Protein AF-A0A832WSL8-F1 (afdb_monomer_lite)

Foldseek 3Di:
DPVVVVVVVVVVVPPPDPPPPPDFPDADPQLAGVVVQWDDDPLQRETENPVQDDPVLSVVSSVVVVVVPDFRKYFPDWAADPPADDWTWTKIWGRDPDPVPRDIDIDGTDIFHDDPNHTPPPPDDPPPAPVSLVVVPFDWDPDVQIWGDDPPDIHGQFDWAFADPVLLPDPDDDQAQFKKWFWFQDPVRFIAIFIDRDPSRRNVPNGGGTITTDGPLPAKEWQQDDDPQPDGSVVVCNVNSHHHHVDYHPQWAWDQAPSRTTITAGFDDPVNLVPFAADDPVDPPALWFWDQATSVGDGDPPTGIGRDDPSCSQVGCRVRPVPPPDVVRDDDRDDD

Radius of gyration: 27.22 Å; chains: 1; bounding box: 99×64×55 Å

Structure (mmCIF, N/CA/C/O backbone):
data_AF-A0A832WSL8-F1
#
_entry.id   AF-A0A832WSL8-F1
#
loop_
_atom_site.group_PDB
_atom_site.id
_atom_site.type_symbol
_atom_site.label_atom_id
_atom_site.label_alt_id
_atom_site.label_comp_id
_atom_site.label_asym_id
_atom_site.label_entity_id
_atom_site.label_seq_id
_atom_site.pdbx_PDB_ins_code
_atom_site.Cartn_x
_atom_site.Cartn_y
_atom_site.Cartn_z
_atom_site.occupancy
_atom_site.B_iso_or_equiv
_atom_site.auth_seq_id
_atom_site.auth_comp_id
_atom_site.auth_asym_id
_atom_site.auth_atom_id
_atom_site.pdbx_PDB_model_num
ATOM 1 N N . MET A 1 1 ? 77.550 -11.802 -24.535 1.00 52.12 1 MET A N 1
ATOM 2 C CA . MET A 1 1 ? 76.359 -10.941 -24.334 1.00 52.12 1 MET A CA 1
ATOM 3 C C . MET A 1 1 ? 75.213 -11.242 -25.323 1.00 52.12 1 MET A C 1
ATOM 5 O O . MET A 1 1 ? 74.527 -10.331 -25.754 1.00 52.12 1 MET A O 1
ATOM 9 N N . LYS A 1 2 ? 74.988 -12.512 -25.708 1.00 51.88 2 LYS A N 1
ATOM 10 C CA . LYS A 1 2 ? 73.852 -12.930 -26.568 1.00 51.88 2 LYS A CA 1
ATOM 11 C C . LYS A 1 2 ? 73.067 -14.133 -26.013 1.00 51.88 2 LYS A C 1
ATOM 13 O O . LYS A 1 2 ? 71.978 -14.411 -26.488 1.00 51.88 2 LYS A O 1
ATOM 18 N N . ILE A 1 3 ? 73.584 -14.800 -24.974 1.00 49.69 3 ILE A N 1
ATOM 19 C CA . ILE A 1 3 ? 72.974 -16.003 -24.377 1.00 49.69 3 ILE A CA 1
ATOM 20 C C . ILE A 1 3 ? 71.986 -15.649 -23.244 1.00 49.69 3 ILE A C 1
ATOM 22 O O . ILE A 1 3 ? 71.017 -16.366 -23.036 1.00 49.69 3 ILE A O 1
ATOM 26 N N . HIS A 1 4 ? 72.131 -14.491 -22.586 1.00 49.41 4 HIS A N 1
ATOM 27 C CA . HIS A 1 4 ? 71.198 -14.061 -21.529 1.00 49.41 4 HIS A CA 1
ATOM 28 C C . HIS A 1 4 ? 69.884 -13.446 -22.039 1.00 49.41 4 HIS A C 1
ATOM 30 O O . HIS A 1 4 ? 68.914 -13.407 -21.294 1.00 49.41 4 HIS A O 1
ATOM 36 N N . ILE A 1 5 ? 69.813 -13.012 -23.303 1.00 52.81 5 ILE A N 1
ATOM 37 C CA . ILE A 1 5 ? 68.588 -12.410 -23.864 1.00 52.81 5 ILE A CA 1
ATOM 38 C C . ILE A 1 5 ? 67.567 -13.495 -24.253 1.00 52.81 5 ILE A C 1
ATOM 40 O O . ILE A 1 5 ? 66.369 -13.309 -24.067 1.00 52.81 5 ILE A O 1
ATOM 44 N N . ILE A 1 6 ? 68.027 -14.670 -24.698 1.00 52.12 6 ILE A N 1
ATOM 45 C CA . ILE A 1 6 ? 67.143 -15.782 -25.094 1.00 52.12 6 ILE A CA 1
ATOM 46 C C . ILE A 1 6 ? 66.468 -16.423 -23.866 1.00 52.12 6 ILE A C 1
ATOM 48 O O . ILE A 1 6 ? 65.309 -16.819 -23.941 1.00 52.12 6 ILE A O 1
ATOM 52 N N . SER A 1 7 ? 67.140 -16.439 -22.709 1.00 50.56 7 SER A N 1
ATOM 53 C CA . SER A 1 7 ? 66.584 -17.004 -21.470 1.00 50.56 7 SER A CA 1
ATOM 54 C C . SER A 1 7 ? 65.532 -16.113 -20.795 1.00 50.56 7 SER A C 1
ATOM 56 O O . SER A 1 7 ? 64.710 -16.625 -20.043 1.00 50.56 7 SER A O 1
ATOM 58 N N . ILE A 1 8 ? 65.530 -14.801 -21.065 1.00 53.66 8 ILE A N 1
ATOM 59 C CA . ILE A 1 8 ? 64.514 -13.864 -20.550 1.00 53.66 8 ILE A CA 1
ATOM 60 C C . ILE A 1 8 ? 63.264 -13.877 -21.446 1.00 53.66 8 ILE A C 1
ATOM 62 O O . ILE A 1 8 ? 62.148 -13.793 -20.944 1.00 53.66 8 ILE A O 1
ATOM 66 N N . ILE A 1 9 ? 63.427 -14.078 -22.759 1.00 53.22 9 ILE A N 1
ATOM 67 C CA . ILE A 1 9 ? 62.300 -14.174 -23.704 1.00 53.22 9 ILE A CA 1
ATOM 68 C C . ILE A 1 9 ? 61.535 -15.500 -23.538 1.00 53.22 9 ILE A C 1
ATOM 70 O O . ILE A 1 9 ? 60.313 -15.510 -23.643 1.00 53.22 9 ILE A O 1
ATOM 74 N N . LEU A 1 10 ? 62.209 -16.602 -23.185 1.00 50.91 10 LEU A N 1
ATOM 75 C CA . LEU A 1 10 ? 61.545 -17.884 -22.894 1.00 50.91 10 LEU A CA 1
ATOM 76 C C . LEU A 1 10 ? 60.793 -17.907 -21.550 1.00 50.91 10 LEU A C 1
ATOM 78 O O . LEU A 1 10 ? 59.870 -18.700 -21.395 1.00 50.91 10 LEU A O 1
ATOM 82 N N . LEU A 1 11 ? 61.135 -17.024 -20.604 1.00 49.84 11 LEU A N 1
ATOM 83 C CA . LEU A 1 11 ? 60.418 -16.888 -19.328 1.00 49.84 11 LEU A CA 1
ATOM 84 C C . LEU A 1 11 ? 59.187 -15.963 -19.437 1.00 49.84 11 LEU A C 1
ATOM 86 O O . LEU A 1 11 ? 58.265 -16.073 -18.635 1.00 49.84 11 LEU A O 1
ATOM 90 N N . ALA A 1 12 ? 59.132 -15.088 -20.448 1.00 50.91 12 ALA A N 1
ATOM 91 C CA . ALA A 1 12 ? 58.012 -14.167 -20.669 1.00 50.91 12 ALA A CA 1
ATOM 92 C C . ALA A 1 12 ? 56.815 -14.795 -21.417 1.00 50.91 12 ALA A C 1
ATOM 94 O O . ALA A 1 12 ? 55.714 -14.256 -21.364 1.00 50.91 12 ALA A O 1
ATOM 95 N N . ILE A 1 13 ? 57.000 -15.937 -22.091 1.00 53.44 13 ILE A N 1
ATOM 96 C CA . ILE A 1 13 ? 55.945 -16.586 -22.899 1.00 53.44 13 ILE A CA 1
ATOM 97 C C . ILE A 1 13 ? 55.038 -17.508 -22.051 1.00 53.44 13 ILE A C 1
ATOM 99 O O . ILE A 1 13 ? 53.983 -17.928 -22.509 1.00 53.44 13 ILE A O 1
ATOM 103 N N . VAL A 1 14 ? 55.378 -17.782 -20.784 1.00 52.75 14 VAL A N 1
ATOM 104 C CA . VAL A 1 14 ? 54.618 -18.726 -19.930 1.00 52.75 14 VAL A CA 1
ATOM 105 C C . VAL A 1 14 ? 53.496 -18.054 -19.111 1.00 52.75 14 VAL A C 1
ATOM 107 O O . VAL A 1 14 ? 52.703 -18.746 -18.484 1.00 52.75 14 VAL A O 1
ATOM 110 N N . LEU A 1 15 ? 53.362 -16.720 -19.130 1.00 53.28 15 LEU A N 1
ATOM 111 C CA . LEU A 1 15 ? 52.376 -16.005 -18.293 1.00 53.28 15 LEU A CA 1
ATOM 112 C C . LEU A 1 15 ? 51.142 -15.462 -19.030 1.00 53.28 15 LEU A C 1
ATOM 114 O O . LEU A 1 15 ? 50.244 -14.932 -18.383 1.00 53.28 15 LEU A O 1
ATOM 118 N N . THR A 1 16 ? 51.026 -15.632 -20.347 1.00 58.41 16 THR A N 1
ATOM 119 C CA . THR A 1 16 ? 49.766 -15.355 -21.064 1.00 58.41 16 THR A CA 1
ATOM 120 C C . THR A 1 16 ? 48.880 -16.599 -21.054 1.00 58.41 16 THR A C 1
ATOM 122 O O . THR A 1 16 ? 48.587 -17.208 -22.080 1.00 58.41 16 THR A O 1
ATOM 125 N N . GLY A 1 17 ? 48.450 -16.997 -19.854 1.00 58.22 17 GLY A N 1
ATOM 126 C CA . GLY A 1 17 ? 47.286 -17.862 -19.727 1.00 58.22 17 GLY A CA 1
ATOM 127 C C . GLY A 1 17 ? 46.091 -17.127 -20.329 1.00 58.22 17 GLY A C 1
ATOM 128 O O . GLY A 1 17 ? 45.725 -16.055 -19.851 1.00 58.22 17 GLY A O 1
ATOM 129 N N . CYS A 1 18 ? 45.510 -17.667 -21.401 1.00 55.16 18 CYS A N 1
ATOM 130 C CA . CYS A 1 18 ? 44.208 -17.218 -21.874 1.00 55.16 18 CYS A CA 1
ATOM 131 C C . CYS A 1 18 ? 43.223 -17.383 -20.711 1.00 55.16 18 CYS A C 1
ATOM 133 O O . CYS A 1 18 ? 42.895 -18.515 -20.357 1.00 55.16 18 CYS A O 1
ATOM 135 N N . GLN A 1 19 ? 42.757 -16.288 -20.107 1.00 55.56 19 GLN A N 1
ATOM 136 C CA . GLN A 1 19 ? 41.538 -16.358 -19.312 1.00 55.56 19 GLN A CA 1
ATOM 137 C C . GLN A 1 19 ? 40.408 -16.670 -20.290 1.00 55.56 19 GLN A C 1
ATOM 139 O O . GLN A 1 19 ? 39.918 -15.794 -20.997 1.00 55.56 19 GLN A O 1
ATOM 144 N N . GLN A 1 20 ? 40.043 -17.947 -20.393 1.00 59.50 20 GLN A N 1
ATOM 145 C CA . GLN A 1 20 ? 38.778 -18.315 -21.003 1.00 59.50 20 GLN A CA 1
ATOM 146 C C . GLN A 1 20 ? 37.694 -17.676 -20.138 1.00 59.50 20 GLN A C 1
ATOM 148 O O . GLN A 1 20 ? 37.489 -18.090 -18.996 1.00 59.50 20 GLN A O 1
ATOM 153 N N . LYS A 1 21 ? 37.032 -16.639 -20.666 1.00 63.31 21 LYS A N 1
ATOM 154 C CA . LYS A 1 21 ? 35.742 -16.209 -20.130 1.00 63.31 21 LYS A CA 1
ATOM 155 C C . LYS A 1 21 ? 34.872 -17.474 -20.090 1.00 63.31 21 LYS A C 1
ATOM 157 O O . LYS A 1 21 ? 34.831 -18.169 -21.112 1.00 63.31 21 LYS A O 1
ATOM 162 N N . PRO A 1 22 ? 34.280 -17.844 -18.942 1.00 61.47 22 PRO A N 1
ATOM 163 C CA . PRO A 1 22 ? 33.434 -19.026 -18.876 1.00 61.47 22 PRO A CA 1
ATOM 164 C C . PRO A 1 22 ? 32.400 -18.958 -20.004 1.00 61.47 22 PRO A C 1
ATOM 166 O O . PRO A 1 22 ? 31.781 -17.920 -20.226 1.00 61.47 22 PRO A O 1
ATOM 169 N N . ILE A 1 23 ? 32.292 -20.038 -20.779 1.00 61.50 23 ILE A N 1
ATOM 170 C CA . ILE A 1 23 ? 31.322 -20.132 -21.870 1.00 61.50 23 ILE A CA 1
ATOM 171 C C . ILE A 1 23 ? 29.960 -20.366 -21.216 1.00 61.50 23 ILE A C 1
ATOM 173 O O . ILE A 1 23 ? 29.724 -21.437 -20.659 1.00 61.50 23 ILE A O 1
ATOM 177 N N . GLY A 1 24 ? 29.091 -19.357 -21.264 1.00 62.59 24 GLY A N 1
ATOM 178 C CA . GLY A 1 24 ? 27.753 -19.389 -20.671 1.00 62.59 24 GLY A CA 1
ATOM 179 C C . GLY A 1 24 ? 27.559 -18.353 -19.562 1.00 62.59 24 GLY A C 1
ATOM 180 O O . GLY A 1 24 ? 28.518 -17.872 -18.963 1.00 62.59 24 GLY A O 1
ATOM 181 N N . GLY A 1 25 ? 26.300 -17.990 -19.307 1.00 69.50 25 GLY A N 1
ATOM 182 C CA . GLY A 1 25 ? 25.939 -16.966 -18.317 1.00 69.50 25 GLY A CA 1
ATOM 183 C C . GLY A 1 25 ? 25.912 -15.528 -18.844 1.00 69.50 25 GLY A C 1
ATOM 184 O O . GLY A 1 25 ? 25.607 -14.625 -18.073 1.00 69.50 25 GLY A O 1
ATOM 185 N N . ASP A 1 26 ? 26.211 -15.310 -20.130 1.00 81.19 26 ASP A N 1
ATOM 186 C CA . ASP A 1 26 ? 26.136 -13.985 -20.751 1.00 81.19 26 ASP A CA 1
ATOM 187 C C . ASP A 1 26 ? 24.680 -13.512 -20.834 1.00 81.19 26 ASP A C 1
ATOM 189 O O . ASP A 1 26 ? 23.823 -14.205 -21.388 1.00 81.19 26 ASP A O 1
ATOM 193 N N . ARG A 1 27 ? 24.413 -12.333 -20.270 1.00 81.38 27 ARG A N 1
ATOM 194 C CA . ARG A 1 27 ? 23.097 -11.693 -20.264 1.00 81.38 27 ARG A CA 1
ATOM 195 C C . ARG A 1 27 ? 23.119 -10.408 -21.094 1.00 81.38 27 ARG A C 1
ATOM 197 O O . ARG A 1 27 ? 24.168 -9.770 -21.192 1.00 81.38 27 ARG A O 1
ATOM 204 N N . ASP A 1 28 ? 21.995 -10.069 -21.721 1.00 80.62 28 ASP A N 1
ATOM 205 C CA . ASP A 1 28 ? 21.827 -8.791 -22.424 1.00 80.62 28 ASP A CA 1
ATOM 206 C C . ASP A 1 28 ? 21.545 -7.626 -21.452 1.00 80.62 28 ASP A C 1
ATOM 208 O O . ASP A 1 28 ? 21.535 -7.805 -20.234 1.00 80.62 28 ASP A O 1
ATOM 212 N N . GLU A 1 29 ? 21.334 -6.421 -21.990 1.00 79.44 29 GLU A N 1
ATOM 213 C CA . GLU A 1 29 ? 21.072 -5.195 -21.214 1.00 79.44 29 GLU A CA 1
ATOM 214 C C . GLU A 1 29 ? 19.808 -5.282 -20.342 1.00 79.44 29 GLU A C 1
ATOM 216 O O . GLU A 1 29 ? 19.708 -4.581 -19.339 1.00 79.44 29 GLU A O 1
ATOM 221 N N . ASN A 1 30 ? 18.876 -6.174 -20.685 1.00 78.38 30 ASN A N 1
ATOM 222 C CA . ASN A 1 30 ? 17.658 -6.429 -19.920 1.00 78.38 30 ASN A CA 1
ATOM 223 C C . ASN A 1 30 ? 17.813 -7.637 -18.979 1.00 78.38 30 ASN A C 1
ATOM 225 O O . ASN A 1 30 ? 16.866 -8.045 -18.310 1.00 78.38 30 ASN A O 1
ATOM 229 N N . GLY A 1 31 ? 19.007 -8.226 -18.902 1.00 78.75 31 GLY A N 1
ATOM 230 C CA . GLY A 1 31 ? 19.292 -9.388 -18.072 1.00 78.75 31 GLY A CA 1
ATOM 231 C C . GLY A 1 31 ? 18.903 -10.724 -18.709 1.00 78.75 31 GLY A C 1
ATOM 232 O O . GLY A 1 31 ? 18.947 -11.739 -18.014 1.00 78.75 31 GLY A O 1
ATOM 233 N N . CYS A 1 32 ? 18.559 -10.784 -19.998 1.00 85.75 32 CYS A N 1
ATOM 234 C CA . CYS A 1 32 ? 18.142 -12.024 -20.654 1.00 85.75 32 CYS A CA 1
ATOM 235 C C . CYS A 1 32 ? 19.330 -12.926 -20.978 1.00 85.75 32 CYS A C 1
ATOM 237 O O . CYS A 1 32 ? 20.319 -12.486 -21.561 1.00 85.75 32 CYS A O 1
ATOM 239 N N . LEU A 1 33 ? 19.233 -14.211 -20.631 1.00 87.56 33 LEU A N 1
ATOM 240 C CA . LEU A 1 33 ? 20.294 -15.196 -20.847 1.00 87.56 33 LEU A CA 1
ATOM 241 C C . LEU A 1 33 ? 20.362 -15.630 -22.325 1.00 87.56 33 LEU A C 1
ATOM 243 O O . LEU A 1 33 ? 19.841 -16.681 -22.706 1.00 87.56 33 LEU A O 1
ATOM 247 N N . ALA A 1 34 ? 21.044 -14.835 -23.152 1.00 85.12 34 ALA A N 1
ATOM 248 C CA . ALA A 1 34 ? 21.142 -15.045 -24.598 1.00 85.12 34 ALA A CA 1
ATOM 249 C C . ALA A 1 34 ? 21.654 -16.445 -25.013 1.00 85.12 34 ALA A C 1
ATOM 251 O O . ALA A 1 34 ? 21.084 -17.029 -25.936 1.00 85.12 34 ALA A O 1
ATOM 252 N N . PRO A 1 35 ? 22.651 -17.063 -24.339 1.00 85.25 35 PRO A N 1
ATOM 253 C CA . PRO A 1 35 ? 23.090 -18.423 -24.664 1.00 85.25 35 PRO A CA 1
ATOM 254 C C . PRO A 1 35 ? 22.022 -19.505 -24.449 1.00 85.25 35 PRO A C 1
ATOM 256 O O . PRO A 1 35 ? 22.110 -20.563 -25.066 1.00 85.25 35 PRO A O 1
ATOM 259 N N . ALA A 1 36 ? 21.029 -19.255 -23.588 1.00 84.88 36 ALA A N 1
ATOM 260 C CA . ALA A 1 36 ? 19.881 -20.142 -23.386 1.00 84.88 36 ALA A CA 1
ATOM 261 C C . ALA A 1 36 ? 18.729 -19.849 -24.366 1.00 84.88 36 ALA A C 1
ATOM 263 O O . ALA A 1 36 ? 17.693 -20.507 -24.318 1.00 84.88 36 ALA A O 1
ATOM 264 N N . GLY A 1 37 ? 18.915 -18.887 -25.275 1.00 88.19 37 GLY A N 1
ATOM 265 C CA . GLY A 1 37 ? 17.937 -18.516 -26.289 1.00 88.19 37 GLY A CA 1
ATOM 266 C C . GLY A 1 37 ? 16.976 -17.403 -25.876 1.00 88.19 37 GLY A C 1
ATOM 267 O O . GLY A 1 37 ? 16.113 -17.044 -26.670 1.00 88.19 37 GLY A O 1
ATOM 268 N N . TYR A 1 38 ? 17.116 -16.850 -24.671 1.00 90.25 38 TYR A N 1
ATOM 269 C CA . TYR A 1 38 ? 16.261 -15.762 -24.208 1.00 90.25 38 TYR A CA 1
ATOM 270 C C . TYR A 1 38 ? 16.679 -14.422 -24.804 1.00 90.25 38 TYR A C 1
ATOM 272 O O . TYR A 1 38 ? 17.858 -14.071 -24.811 1.00 90.25 38 TYR A O 1
ATOM 280 N N . SER A 1 39 ? 15.688 -13.651 -25.231 1.00 89.88 39 SER A N 1
ATOM 281 C CA . SER A 1 39 ? 15.844 -12.268 -25.673 1.00 89.88 39 SER A CA 1
ATOM 282 C C . SER A 1 39 ? 14.718 -11.417 -25.113 1.00 89.88 39 SER A C 1
ATOM 284 O O . SER A 1 39 ? 13.604 -11.916 -24.936 1.00 89.88 39 SER A O 1
ATOM 286 N N . TRP A 1 40 ? 14.990 -10.138 -24.871 1.00 89.31 40 TRP A N 1
ATOM 287 C CA . TRP A 1 40 ? 13.958 -9.199 -24.446 1.00 89.31 40 TRP A CA 1
ATOM 288 C C . TRP A 1 40 ? 12.857 -9.047 -25.503 1.00 89.31 40 TRP A C 1
ATOM 290 O O . TRP A 1 40 ? 13.138 -8.709 -26.656 1.00 89.31 40 TRP A O 1
ATOM 300 N N . ASP A 1 41 ? 11.606 -9.280 -25.107 1.00 87.69 41 ASP A N 1
ATOM 301 C CA . ASP A 1 41 ? 10.423 -9.039 -25.932 1.00 87.69 41 ASP A CA 1
ATOM 302 C C . ASP A 1 41 ? 9.683 -7.807 -25.395 1.00 87.69 41 ASP A C 1
ATOM 304 O O . ASP A 1 41 ? 9.109 -7.848 -24.310 1.00 87.69 41 ASP A O 1
ATOM 308 N N . ASN A 1 42 ? 9.704 -6.705 -26.153 1.00 79.81 42 ASN A N 1
ATOM 309 C CA . ASN A 1 42 ? 9.067 -5.440 -25.759 1.00 79.81 42 ASN A CA 1
ATOM 310 C C . ASN A 1 42 ? 7.543 -5.530 -25.666 1.00 79.81 42 ASN A C 1
ATOM 312 O O . ASN A 1 42 ? 6.938 -4.720 -24.974 1.00 79.81 42 ASN A O 1
ATOM 316 N N . ASP A 1 43 ? 6.931 -6.458 -26.398 1.00 78.69 43 ASP A N 1
ATOM 317 C CA . ASP A 1 43 ? 5.484 -6.635 -26.373 1.00 78.69 43 ASP A CA 1
ATOM 318 C C . ASP A 1 43 ? 5.061 -7.341 -25.080 1.00 78.69 43 ASP A C 1
ATOM 320 O O . ASP A 1 43 ? 4.043 -7.001 -24.486 1.00 78.69 43 ASP A O 1
ATOM 324 N N . VAL A 1 44 ? 5.878 -8.290 -24.611 1.00 83.06 44 VAL A N 1
ATOM 325 C CA . VAL A 1 44 ? 5.643 -9.018 -23.356 1.00 83.06 44 VAL A CA 1
ATOM 326 C C . VAL A 1 44 ? 6.162 -8.252 -22.134 1.00 83.06 44 VAL A C 1
ATOM 328 O O . VAL A 1 44 ? 5.567 -8.342 -21.068 1.00 83.06 44 VAL A O 1
ATOM 331 N N . GLY A 1 45 ? 7.254 -7.496 -22.267 1.00 82.75 45 GLY A N 1
ATOM 332 C CA . GLY A 1 45 ? 7.937 -6.851 -21.140 1.00 82.75 45 GLY A CA 1
ATOM 333 C C . GLY A 1 45 ? 8.798 -7.816 -20.314 1.00 82.75 45 GLY A C 1
ATOM 334 O O . GLY A 1 45 ? 9.021 -7.585 -19.128 1.00 82.75 45 GLY A O 1
ATOM 335 N N . ALA A 1 46 ? 9.263 -8.915 -20.919 1.00 86.75 46 ALA A N 1
ATOM 336 C CA . ALA A 1 46 ? 10.101 -9.924 -20.270 1.00 86.75 46 ALA A CA 1
ATOM 337 C C . ALA A 1 46 ? 11.058 -10.605 -21.260 1.00 86.75 46 ALA A C 1
ATOM 339 O O . ALA A 1 46 ? 10.923 -10.508 -22.483 1.00 86.75 46 ALA A O 1
ATOM 340 N N . CYS A 1 47 ? 12.023 -11.346 -20.720 1.00 89.62 47 CYS A N 1
ATOM 341 C CA . CYS A 1 47 ? 12.875 -12.242 -21.485 1.00 89.62 47 CYS A CA 1
ATOM 342 C C . CYS A 1 47 ? 12.067 -13.464 -21.931 1.00 89.62 47 CYS A C 1
ATOM 344 O O . CYS A 1 47 ? 11.568 -14.225 -21.100 1.00 89.62 47 CYS A O 1
ATOM 346 N N . THR A 1 48 ? 11.959 -13.678 -23.241 1.00 92.75 48 THR A N 1
ATOM 347 C CA . THR A 1 48 ? 11.209 -14.804 -23.813 1.00 92.75 48 THR A CA 1
ATOM 348 C C . THR A 1 48 ? 12.053 -15.584 -24.811 1.00 92.75 48 THR A C 1
ATOM 350 O O . THR A 1 48 ? 13.050 -15.088 -25.348 1.00 92.75 48 THR A O 1
ATOM 353 N N . ARG A 1 49 ? 11.636 -16.823 -25.074 1.00 92.88 49 ARG A N 1
ATOM 354 C CA . ARG A 1 49 ? 12.027 -17.576 -26.264 1.00 92.88 49 ARG A CA 1
ATOM 355 C C . ARG A 1 49 ? 10.895 -17.452 -27.268 1.00 92.88 49 ARG A C 1
ATOM 357 O O . ARG A 1 49 ? 9.868 -18.106 -27.141 1.00 92.88 49 ARG A O 1
ATOM 364 N N . SER A 1 50 ? 11.072 -16.591 -28.264 1.00 86.50 50 SER A N 1
ATOM 365 C CA . SER A 1 50 ? 9.999 -16.199 -29.192 1.00 86.50 50 SER A CA 1
ATOM 366 C C . SER A 1 50 ? 9.404 -17.346 -30.018 1.00 86.50 50 SER A C 1
ATOM 368 O O . SER A 1 50 ? 8.349 -17.168 -30.616 1.00 86.50 50 SER A O 1
ATOM 370 N N . TRP A 1 51 ? 10.064 -18.507 -30.061 1.00 90.50 51 TRP A N 1
ATOM 371 C CA . TRP A 1 51 ? 9.576 -19.723 -30.716 1.00 90.50 51 TRP A CA 1
ATOM 372 C C . TRP A 1 51 ? 8.789 -20.665 -29.795 1.00 90.50 51 TRP A C 1
ATOM 374 O O . TRP A 1 51 ? 8.264 -21.658 -30.290 1.00 90.50 51 TRP A O 1
ATOM 384 N N . GLU A 1 52 ? 8.745 -20.407 -28.487 1.00 90.94 52 GLU A N 1
ATOM 385 C CA . GLU A 1 52 ? 8.019 -21.239 -27.513 1.00 90.94 52 GLU A CA 1
ATOM 386 C C . GLU A 1 52 ? 6.651 -20.684 -27.143 1.00 90.94 52 GLU A C 1
ATOM 388 O O . GLU A 1 52 ? 5.862 -21.419 -26.571 1.00 90.94 52 GLU A O 1
ATOM 393 N N . LEU A 1 53 ? 6.391 -19.415 -27.469 1.00 89.44 53 LEU A N 1
ATOM 394 C CA . LEU A 1 53 ? 5.139 -18.735 -27.158 1.00 89.44 53 LEU A CA 1
ATOM 395 C C . LEU A 1 53 ? 4.457 -18.286 -28.446 1.00 89.44 53 LEU A C 1
ATOM 397 O O . LEU A 1 53 ? 5.037 -17.526 -29.234 1.00 89.44 53 LEU A O 1
ATOM 401 N N . ASP A 1 54 ? 3.216 -18.712 -28.643 1.00 88.94 54 ASP A N 1
ATOM 402 C CA . ASP A 1 54 ? 2.349 -18.165 -29.678 1.00 88.94 54 ASP A CA 1
ATOM 403 C C . ASP A 1 54 ? 1.772 -16.789 -29.286 1.00 88.94 54 ASP A C 1
ATOM 405 O O . ASP A 1 54 ? 2.045 -16.234 -28.220 1.00 88.94 54 ASP A O 1
ATOM 409 N N . ALA A 1 55 ? 0.997 -16.180 -30.188 1.00 85.19 55 ALA A N 1
ATOM 410 C CA . ALA A 1 55 ? 0.425 -14.858 -29.942 1.00 85.19 55 ALA A CA 1
ATOM 411 C C . ALA A 1 55 ? -0.507 -14.828 -28.718 1.00 85.19 55 ALA A C 1
ATOM 413 O O . ALA A 1 55 ? -0.579 -13.810 -28.042 1.00 85.19 55 ALA A O 1
ATOM 414 N N . HIS A 1 56 ? -1.210 -15.922 -28.432 1.00 81.06 56 HIS A N 1
ATOM 415 C CA . HIS A 1 56 ? -2.127 -16.016 -27.306 1.00 81.06 56 HIS A CA 1
ATOM 416 C C . HIS A 1 56 ? -1.375 -16.245 -25.989 1.00 81.06 56 HIS A C 1
ATOM 418 O O . HIS A 1 56 ? -1.632 -15.549 -25.010 1.00 81.06 56 HIS A O 1
ATOM 424 N N . GLU A 1 57 ? -0.386 -17.135 -25.976 1.00 85.81 57 GLU A N 1
ATOM 425 C CA . GLU A 1 57 ? 0.468 -17.392 -24.809 1.00 85.81 57 GLU A CA 1
ATOM 426 C C . GLU A 1 57 ? 1.267 -16.145 -24.396 1.00 85.81 57 GLU A C 1
ATOM 428 O O . GLU A 1 57 ? 1.500 -15.918 -23.209 1.00 85.81 57 GLU A O 1
ATOM 433 N N . LYS A 1 58 ? 1.623 -15.280 -25.355 1.00 85.38 58 LYS A N 1
ATOM 434 C CA . LYS A 1 58 ? 2.206 -13.961 -25.067 1.00 85.38 58 LYS A CA 1
ATOM 435 C C . LYS A 1 58 ? 1.247 -13.030 -24.326 1.00 85.38 58 LYS A C 1
ATOM 437 O O . LYS A 1 58 ? 1.681 -12.362 -23.393 1.00 85.38 58 LYS A O 1
ATOM 442 N N . GLU A 1 59 ? -0.029 -12.978 -24.705 1.00 79.75 59 GLU A N 1
ATOM 443 C CA . GLU A 1 59 ? -1.037 -12.174 -23.989 1.00 79.75 59 GLU A CA 1
ATOM 444 C C . GLU A 1 59 ? -1.270 -12.702 -22.565 1.00 79.75 59 GLU A C 1
ATOM 446 O O . GLU A 1 59 ? -1.352 -11.932 -21.605 1.00 79.75 59 GLU A O 1
ATOM 451 N N . VAL A 1 60 ? -1.294 -14.026 -22.404 1.00 77.69 60 VAL A N 1
ATOM 452 C CA . VAL A 1 60 ? -1.353 -14.670 -21.086 1.00 77.69 60 VAL A CA 1
ATOM 453 C C . VAL A 1 60 ? -0.133 -14.280 -20.241 1.00 77.69 60 VAL A C 1
ATOM 455 O O . VAL A 1 60 ? -0.290 -13.834 -19.106 1.00 77.69 60 VAL A O 1
ATOM 458 N N . ALA A 1 61 ? 1.078 -14.366 -20.801 1.00 80.44 61 ALA A N 1
ATOM 459 C CA . ALA A 1 61 ? 2.312 -14.006 -20.104 1.00 80.44 61 ALA A CA 1
ATOM 460 C C . ALA A 1 61 ? 2.348 -12.528 -19.671 1.00 80.44 61 ALA A C 1
ATOM 462 O O . ALA A 1 61 ? 2.748 -12.239 -18.543 1.00 80.44 61 ALA A O 1
ATOM 463 N N . LYS A 1 62 ? 1.880 -11.596 -20.518 1.00 77.69 62 LYS A N 1
ATOM 464 C CA . LYS A 1 62 ? 1.757 -10.162 -20.178 1.00 77.69 62 LYS A CA 1
ATOM 465 C C . LYS A 1 62 ? 0.922 -9.943 -18.922 1.00 77.69 62 LYS A C 1
ATOM 467 O O . LYS A 1 62 ? 1.287 -9.133 -18.078 1.00 77.69 62 LYS A O 1
ATOM 472 N N . THR A 1 63 ? -0.171 -10.687 -18.783 1.00 65.12 63 THR A N 1
ATOM 473 C CA . THR A 1 63 ? -1.118 -10.545 -17.666 1.00 65.12 63 THR A CA 1
ATOM 474 C C . THR A 1 63 ? -0.441 -10.777 -16.319 1.00 65.12 63 THR A C 1
ATOM 476 O O . THR A 1 63 ? -0.632 -10.013 -15.379 1.00 65.12 63 THR A O 1
ATOM 479 N N . VAL A 1 64 ? 0.411 -11.798 -16.244 1.00 63.44 64 VAL A N 1
ATOM 480 C CA . VAL A 1 64 ? 1.147 -12.134 -15.022 1.00 63.44 64 VAL A CA 1
ATOM 481 C C . VAL A 1 64 ? 2.209 -11.082 -14.695 1.00 63.44 64 VAL A C 1
ATOM 483 O O . VAL A 1 64 ? 2.539 -10.871 -13.533 1.00 63.44 64 VAL A O 1
ATOM 486 N N . LEU A 1 65 ? 2.725 -10.377 -15.701 1.00 64.75 65 LEU A N 1
ATOM 487 C CA . LEU A 1 65 ? 3.715 -9.319 -15.507 1.00 64.75 65 LEU A CA 1
ATOM 488 C C . LEU A 1 65 ? 3.093 -7.995 -15.051 1.00 64.75 65 LEU A C 1
ATOM 490 O O . LEU A 1 65 ? 3.747 -7.261 -14.319 1.00 64.75 65 LEU A O 1
ATOM 494 N N . VAL A 1 66 ? 1.832 -7.710 -15.405 1.00 53.56 66 VAL A N 1
ATOM 495 C CA . VAL A 1 66 ? 1.102 -6.517 -14.920 1.00 53.56 66 VAL A CA 1
ATOM 496 C C . VAL A 1 66 ? 0.998 -6.507 -13.391 1.00 53.56 66 VAL A C 1
ATOM 498 O O . VAL A 1 66 ? 1.087 -5.449 -12.778 1.00 53.56 66 VAL A O 1
ATOM 501 N N . VAL A 1 67 ? 0.877 -7.683 -12.770 1.00 42.38 67 VAL A N 1
ATOM 502 C CA . VAL A 1 67 ? 0.855 -7.845 -11.305 1.00 42.38 67 VAL A CA 1
ATOM 503 C C . VAL A 1 67 ? 2.254 -7.849 -10.674 1.00 42.38 67 VAL A C 1
ATOM 505 O O . VAL A 1 67 ? 2.382 -7.807 -9.454 1.00 42.38 67 VAL A O 1
ATOM 508 N N . GLN A 1 68 ? 3.317 -7.931 -11.478 1.00 52.81 68 GLN A N 1
ATOM 509 C CA . GLN A 1 68 ? 4.698 -8.083 -11.018 1.00 52.81 68 GLN A CA 1
ATOM 510 C C . GLN A 1 68 ? 5.501 -6.824 -11.333 1.00 52.81 68 GLN A C 1
ATOM 512 O O . GLN A 1 68 ? 6.319 -6.755 -12.250 1.00 52.81 68 GLN A O 1
ATOM 517 N N . SER A 1 69 ? 5.260 -5.804 -10.525 1.00 50.06 69 SER A N 1
ATOM 518 C CA . SER A 1 69 ? 5.926 -4.516 -10.611 1.00 50.06 69 SER A CA 1
ATOM 519 C C . SER A 1 69 ? 7.438 -4.652 -10.327 1.00 50.06 69 SER A C 1
ATOM 521 O O . SER A 1 69 ? 7.859 -4.850 -9.187 1.00 50.06 69 SER A O 1
ATOM 523 N N . TYR A 1 70 ? 8.259 -4.484 -11.373 1.00 49.62 70 TYR A N 1
ATOM 524 C CA . TYR A 1 70 ? 9.691 -4.124 -11.314 1.00 49.62 70 TYR A CA 1
ATOM 525 C C . TYR A 1 70 ? 10.746 -5.232 -11.120 1.00 49.62 70 TYR A C 1
ATOM 527 O O . TYR A 1 70 ? 11.640 -5.136 -10.276 1.00 49.62 70 TYR A O 1
ATOM 535 N N . SER A 1 71 ? 10.782 -6.259 -11.967 1.00 55.62 71 SER A N 1
ATOM 536 C CA . SER A 1 71 ? 12.036 -7.000 -12.211 1.00 55.62 71 SER A CA 1
ATOM 537 C C . SER A 1 71 ? 12.128 -7.436 -13.670 1.00 55.62 71 SER A C 1
ATOM 539 O O . SER A 1 71 ? 11.104 -7.639 -14.315 1.00 55.62 71 SER A O 1
ATOM 541 N N . SER A 1 72 ? 13.342 -7.598 -14.211 1.00 65.94 72 SER A N 1
ATOM 542 C CA . SER A 1 72 ? 13.467 -8.319 -15.476 1.00 65.94 72 SER A CA 1
ATOM 543 C C . SER A 1 72 ? 13.155 -9.788 -15.208 1.00 65.94 72 SER A C 1
ATOM 545 O O . SER A 1 72 ? 13.885 -10.501 -14.512 1.00 65.94 72 SER A O 1
ATOM 547 N N . PHE A 1 73 ? 12.001 -10.219 -15.697 1.00 80.56 73 PHE A N 1
ATOM 548 C CA . PHE A 1 73 ? 11.555 -11.596 -15.588 1.00 80.56 73 PHE A CA 1
ATOM 549 C C . PHE A 1 73 ? 11.920 -12.365 -16.848 1.00 80.56 73 PHE A C 1
ATOM 551 O O . PHE A 1 73 ? 12.054 -11.805 -17.936 1.00 80.56 73 PHE A O 1
ATOM 558 N N . THR A 1 74 ? 12.072 -13.668 -16.684 1.00 86.44 74 THR A N 1
ATOM 559 C CA . THR A 1 74 ? 12.154 -14.625 -17.775 1.00 86.44 74 THR A CA 1
ATOM 560 C C . THR A 1 74 ? 10.895 -15.480 -17.749 1.00 86.44 74 THR A C 1
ATOM 562 O O . THR A 1 74 ? 10.595 -16.084 -16.719 1.00 86.44 74 THR A O 1
ATOM 565 N N . ILE A 1 75 ? 10.160 -15.523 -18.864 1.00 89.19 75 ILE A N 1
ATOM 566 C CA . ILE A 1 75 ? 9.051 -16.468 -19.038 1.00 89.19 75 ILE A CA 1
ATOM 567 C C . ILE A 1 75 ? 9.668 -17.844 -19.278 1.00 89.19 75 ILE A C 1
ATOM 569 O O . ILE A 1 75 ? 10.282 -18.067 -20.322 1.00 89.19 75 ILE A O 1
ATOM 573 N N . VAL A 1 76 ? 9.548 -18.745 -18.304 1.00 87.75 76 VAL A N 1
ATOM 574 C CA . VAL A 1 76 ? 10.120 -20.098 -18.383 1.00 87.75 76 VAL A CA 1
ATOM 575 C C . VAL A 1 76 ? 9.178 -21.029 -19.138 1.00 87.75 76 VAL A C 1
ATOM 577 O O . VAL A 1 76 ? 9.632 -21.781 -19.999 1.00 87.75 76 VAL A O 1
ATOM 580 N N . SER A 1 77 ? 7.880 -20.960 -18.834 1.00 84.56 77 SER A N 1
ATOM 581 C CA . SER A 1 77 ? 6.837 -21.722 -19.521 1.00 84.56 77 SER A CA 1
ATOM 582 C C . SER A 1 77 ? 5.465 -21.059 -19.382 1.00 84.56 77 SER A C 1
ATOM 584 O O . SER A 1 77 ? 5.216 -20.295 -18.447 1.00 84.56 77 SER A O 1
ATOM 586 N N . VAL A 1 78 ? 4.592 -21.365 -20.343 1.00 87.06 78 VAL A N 1
ATOM 587 C CA . VAL A 1 78 ? 3.154 -21.080 -20.332 1.00 87.06 78 VAL A CA 1
ATOM 588 C C . VAL A 1 78 ? 2.467 -22.385 -20.734 1.00 87.06 78 VAL A C 1
ATOM 590 O O . VAL A 1 78 ? 2.563 -22.802 -21.883 1.00 87.06 78 VAL A O 1
ATOM 593 N N . GLU A 1 79 ? 1.841 -23.081 -19.789 1.00 85.44 79 GLU A N 1
ATOM 594 C CA . GLU A 1 79 ? 1.265 -24.414 -19.998 1.00 85.44 79 GLU A CA 1
ATOM 595 C C . GLU A 1 79 ? -0.251 -24.388 -19.803 1.00 85.44 79 GLU A C 1
ATOM 597 O O . GLU A 1 79 ? -0.753 -23.902 -18.796 1.00 85.44 79 GLU A O 1
ATOM 602 N N . LYS A 1 80 ? -1.024 -24.925 -20.752 1.00 81.69 80 LYS A N 1
ATOM 603 C CA . LYS A 1 80 ? -2.483 -25.012 -20.595 1.00 81.69 80 LYS A CA 1
ATOM 604 C C . LYS A 1 80 ? -2.847 -26.064 -19.542 1.00 81.69 80 LYS A C 1
ATOM 606 O O . LYS A 1 80 ? -2.412 -27.210 -19.638 1.00 81.69 80 LYS A O 1
ATOM 611 N N . ILE A 1 81 ? -3.705 -25.707 -18.588 1.00 75.94 81 ILE A N 1
ATOM 612 C CA . ILE A 1 81 ? -4.149 -26.630 -17.534 1.00 75.94 81 ILE A CA 1
ATOM 613 C C . ILE A 1 81 ? -5.289 -27.519 -18.049 1.00 75.94 81 ILE A C 1
ATOM 615 O O . ILE A 1 81 ? -6.335 -27.036 -18.490 1.00 75.94 81 ILE A O 1
ATOM 619 N N . GLU A 1 82 ? -5.123 -28.840 -17.950 1.00 72.44 82 GLU A N 1
ATOM 620 C CA . GLU A 1 82 ? -6.183 -29.798 -18.275 1.00 72.44 82 GLU A CA 1
ATOM 621 C C . GLU A 1 82 ? -7.331 -29.709 -17.249 1.00 72.44 82 GLU A C 1
ATOM 623 O O . GLU A 1 82 ? -7.108 -29.775 -16.041 1.00 72.44 82 GLU A O 1
ATOM 628 N N . ASN A 1 83 ? -8.579 -29.628 -17.728 1.00 69.06 83 ASN A N 1
ATOM 629 C CA . ASN A 1 83 ? -9.812 -29.474 -16.930 1.00 69.06 83 ASN A CA 1
ATOM 630 C C . ASN A 1 83 ? -10.090 -28.072 -16.359 1.00 69.06 83 ASN A C 1
ATOM 632 O O . ASN A 1 83 ? -10.980 -27.931 -15.520 1.00 69.06 83 ASN A O 1
ATOM 636 N N . CYS A 1 84 ? -9.414 -27.036 -16.856 1.00 57.53 84 CYS A N 1
ATOM 637 C CA . CYS A 1 84 ? -9.912 -25.668 -16.769 1.00 57.53 84 CYS A CA 1
ATOM 638 C C . CYS A 1 84 ? -10.150 -25.112 -18.180 1.00 57.53 84 CYS A C 1
ATOM 640 O O . CYS A 1 84 ? -9.310 -25.253 -19.071 1.00 57.53 84 CYS A O 1
ATOM 642 N N . GLU A 1 85 ? -11.316 -24.503 -18.387 1.00 60.50 85 GLU A N 1
ATOM 643 C CA . GLU A 1 85 ? -11.620 -23.778 -19.617 1.00 60.50 85 GLU A CA 1
ATOM 644 C C . GLU A 1 85 ? -10.767 -22.502 -19.648 1.00 60.50 85 GLU A C 1
ATOM 646 O O . GLU A 1 85 ? -10.971 -21.589 -18.855 1.00 60.50 85 GLU A O 1
ATOM 651 N N . ASP A 1 86 ? -9.752 -22.527 -20.514 1.00 65.50 86 ASP A N 1
ATOM 652 C CA . ASP A 1 86 ? -8.768 -21.468 -20.751 1.00 65.50 86 ASP A CA 1
ATOM 653 C C . ASP A 1 86 ? -8.038 -20.948 -19.497 1.00 65.50 86 ASP A C 1
ATOM 655 O O . ASP A 1 86 ? -7.878 -19.744 -19.306 1.00 65.50 86 ASP A O 1
ATOM 659 N N . CYS A 1 87 ? -7.538 -21.876 -18.669 1.00 68.56 87 CYS A N 1
ATOM 660 C CA . CYS A 1 87 ? -6.484 -21.576 -17.698 1.00 68.56 87 CYS A CA 1
ATOM 661 C C . CYS A 1 87 ? -5.098 -21.932 -18.233 1.00 68.56 87 CYS A C 1
ATOM 663 O O . CYS A 1 87 ? -4.899 -22.976 -18.865 1.00 68.56 87 CYS A O 1
ATOM 665 N N . TYR A 1 88 ? -4.127 -21.121 -17.834 1.00 77.06 88 TYR A N 1
ATOM 666 C CA . TYR A 1 88 ? -2.712 -21.339 -18.094 1.00 77.06 88 TYR A CA 1
ATOM 667 C C . TYR A 1 88 ? -1.927 -21.304 -16.791 1.00 77.06 88 TYR A C 1
ATOM 669 O O . TYR A 1 88 ? -2.229 -20.476 -15.940 1.00 77.06 88 TYR A O 1
ATOM 677 N N . ASP A 1 89 ? -0.950 -22.192 -16.665 1.00 76.12 89 ASP A N 1
ATOM 678 C CA . ASP A 1 89 ? 0.133 -22.192 -15.691 1.00 76.12 89 ASP A CA 1
ATOM 679 C C . ASP A 1 89 ? 1.301 -21.397 -16.295 1.00 76.12 89 ASP A C 1
ATOM 681 O O . ASP A 1 89 ? 1.857 -21.778 -17.327 1.00 76.12 89 ASP A O 1
ATOM 685 N N . VAL A 1 90 ? 1.644 -20.258 -15.691 1.00 78.31 90 VAL A N 1
ATOM 686 C CA . VAL A 1 90 ? 2.766 -19.423 -16.141 1.00 78.31 90 VAL A CA 1
ATOM 687 C C . VAL A 1 90 ? 3.901 -19.477 -15.131 1.00 78.31 90 VAL A C 1
ATOM 689 O O . VAL A 1 90 ? 3.779 -18.940 -14.029 1.00 78.31 90 VAL A O 1
ATOM 692 N N . THR A 1 91 ? 5.039 -20.045 -15.529 1.00 78.62 91 THR A N 1
ATOM 693 C CA . THR A 1 91 ? 6.251 -20.068 -14.704 1.00 78.62 91 THR A CA 1
ATOM 694 C C . THR A 1 91 ? 7.159 -18.891 -15.045 1.00 78.62 91 THR A C 1
ATOM 696 O O . THR A 1 91 ? 7.631 -18.743 -16.176 1.00 78.62 91 THR A O 1
ATOM 699 N N . LEU A 1 92 ? 7.461 -18.071 -14.038 1.00 77.25 92 LEU A N 1
ATOM 700 C CA . LEU A 1 92 ? 8.382 -16.942 -14.147 1.00 77.25 92 LEU A CA 1
ATOM 701 C C . LEU A 1 92 ? 9.684 -17.222 -13.398 1.00 77.25 92 LEU A C 1
ATOM 703 O O . LEU A 1 92 ? 9.691 -17.804 -12.316 1.00 77.25 92 LEU A O 1
ATOM 707 N N . GLN A 1 93 ? 10.790 -16.723 -13.931 1.00 77.69 93 GLN A N 1
ATOM 708 C CA . GLN A 1 93 ? 12.074 -16.678 -13.244 1.00 77.69 93 GLN A CA 1
ATOM 709 C C . GLN A 1 93 ? 12.500 -15.221 -13.078 1.00 77.69 93 GLN A C 1
ATOM 711 O O . GLN A 1 93 ? 12.624 -14.486 -14.058 1.00 77.69 93 GLN A O 1
ATOM 716 N N . ARG A 1 94 ? 12.773 -14.798 -11.842 1.00 72.31 94 ARG A N 1
ATOM 717 C CA . ARG A 1 94 ? 13.393 -13.497 -11.578 1.00 72.31 94 ARG A CA 1
ATOM 718 C C . ARG A 1 94 ? 14.861 -13.562 -11.988 1.00 72.31 94 ARG A C 1
ATOM 720 O O . ARG A 1 94 ? 15.602 -14.430 -11.513 1.00 72.31 94 ARG A O 1
ATOM 727 N N . ASN A 1 95 ? 15.297 -12.651 -12.854 1.00 67.62 95 ASN A N 1
ATOM 728 C CA . ASN A 1 95 ? 16.716 -12.529 -13.165 1.00 67.62 95 ASN A CA 1
ATOM 729 C C . ASN A 1 95 ? 17.479 -12.026 -11.918 1.00 67.62 95 ASN A C 1
ATOM 731 O O . ASN A 1 95 ? 16.937 -11.229 -11.149 1.00 67.62 95 ASN A O 1
ATOM 735 N N . PRO A 1 96 ? 18.704 -12.516 -11.655 1.00 57.09 96 PRO A N 1
ATOM 736 C CA . PRO A 1 96 ? 19.428 -12.196 -10.427 1.00 57.09 96 PRO A CA 1
ATOM 737 C C . PRO A 1 96 ? 19.745 -10.696 -10.326 1.00 57.09 96 PRO A C 1
ATOM 739 O O . PRO A 1 96 ? 20.246 -10.102 -11.276 1.00 57.09 96 PRO A O 1
ATOM 742 N N . ILE A 1 97 ? 19.481 -10.117 -9.149 1.00 50.16 97 ILE A N 1
ATOM 743 C CA . ILE A 1 97 ? 19.804 -8.721 -8.780 1.00 50.16 97 ILE A CA 1
ATOM 744 C C . ILE A 1 97 ? 21.215 -8.607 -8.182 1.00 50.16 97 ILE A C 1
ATOM 746 O O . ILE A 1 97 ? 21.802 -7.531 -8.154 1.00 50.16 97 ILE A O 1
ATOM 750 N N . ASP A 1 98 ? 21.771 -9.724 -7.717 1.00 43.84 98 ASP A N 1
ATOM 751 C CA . ASP A 1 98 ? 23.012 -9.770 -6.955 1.00 43.84 98 ASP A CA 1
ATOM 752 C C . ASP A 1 98 ? 24.095 -10.557 -7.718 1.00 43.84 98 ASP A C 1
ATOM 754 O O . ASP A 1 98 ? 23.985 -11.773 -7.932 1.00 43.84 98 ASP A O 1
ATOM 758 N N . GLU A 1 99 ? 25.143 -9.842 -8.143 1.00 51.75 99 GLU A N 1
ATOM 759 C CA . GLU A 1 99 ? 26.318 -10.403 -8.824 1.00 51.75 99 GLU A CA 1
ATOM 760 C C . GLU A 1 99 ? 27.115 -11.381 -7.937 1.00 51.75 99 GLU A C 1
ATOM 762 O O . GLU A 1 99 ? 27.853 -12.221 -8.466 1.00 51.75 99 GLU A O 1
ATOM 767 N N . GLU A 1 100 ? 26.952 -11.311 -6.610 1.00 45.94 100 GLU A N 1
ATOM 768 C CA . GLU A 1 100 ? 27.686 -12.105 -5.624 1.00 45.94 100 GLU A CA 1
ATOM 769 C C . GLU A 1 100 ? 27.042 -13.483 -5.394 1.00 45.94 100 GLU A C 1
ATOM 771 O O . GLU A 1 100 ? 27.749 -14.490 -5.297 1.00 45.94 100 GLU A O 1
ATOM 776 N N . THR A 1 101 ? 25.705 -13.567 -5.380 1.00 50.28 101 THR A N 1
ATOM 777 C CA . THR A 1 101 ? 24.985 -14.821 -5.079 1.00 50.28 101 THR A CA 1
ATOM 778 C C . THR A 1 101 ? 24.495 -15.592 -6.307 1.00 50.28 101 THR A C 1
ATOM 780 O O . THR A 1 101 ? 24.266 -16.799 -6.190 1.00 50.28 101 THR A O 1
ATOM 783 N N . LYS A 1 102 ? 24.348 -14.949 -7.483 1.00 52.09 102 LYS A N 1
ATOM 784 C CA . LYS A 1 102 ? 23.883 -15.559 -8.758 1.00 52.09 102 LYS A CA 1
ATOM 785 C C . LYS A 1 102 ? 22.643 -16.464 -8.632 1.00 52.09 102 LYS A C 1
ATOM 787 O O . LYS A 1 102 ? 22.449 -17.367 -9.448 1.00 52.09 102 LYS A O 1
ATOM 792 N N . LYS A 1 103 ? 21.814 -16.272 -7.604 1.00 45.28 103 LYS A N 1
ATOM 793 C CA . LYS A 1 103 ? 20.740 -17.211 -7.275 1.00 45.28 103 LYS A CA 1
ATOM 794 C C . LYS A 1 103 ? 19.503 -16.906 -8.115 1.00 45.28 103 LYS A C 1
ATOM 796 O O . LYS A 1 103 ? 18.944 -15.817 -8.038 1.00 45.28 103 LYS A O 1
ATOM 801 N N . GLU A 1 104 ? 19.091 -17.876 -8.920 1.00 50.19 104 GLU A N 1
ATOM 802 C CA . GLU A 1 104 ? 17.850 -17.825 -9.691 1.00 50.19 104 GLU A CA 1
ATOM 803 C C . GLU A 1 104 ? 16.660 -18.086 -8.760 1.00 50.19 104 GLU A C 1
ATOM 805 O O . GLU A 1 104 ? 16.697 -19.018 -7.952 1.00 50.19 104 GLU A O 1
ATOM 810 N N . ILE A 1 105 ? 15.617 -17.257 -8.852 1.00 49.72 105 ILE A N 1
ATOM 811 C CA . ILE A 1 105 ? 14.380 -17.425 -8.080 1.00 49.72 105 ILE A CA 1
ATOM 812 C C . ILE A 1 105 ? 13.262 -17.720 -9.073 1.00 49.72 105 ILE A C 1
ATOM 814 O O . ILE A 1 105 ? 12.918 -16.868 -9.891 1.00 49.72 105 ILE A O 1
ATOM 818 N N . TYR A 1 106 ? 12.714 -18.929 -9.001 1.00 52.94 106 TYR A N 1
ATOM 819 C CA . TYR A 1 106 ? 11.518 -19.315 -9.741 1.00 52.94 106 TYR A CA 1
ATOM 820 C C . TYR A 1 106 ? 10.298 -18.894 -8.920 1.00 52.94 106 TYR A C 1
ATOM 822 O O . TYR A 1 106 ? 10.208 -19.223 -7.734 1.00 52.94 106 TYR A O 1
ATOM 830 N N . LEU A 1 107 ? 9.401 -18.123 -9.531 1.00 46.59 107 LEU A N 1
ATOM 831 C CA . LEU A 1 107 ? 8.116 -17.779 -8.936 1.00 46.59 107 LEU A CA 1
ATOM 832 C C . LEU A 1 107 ? 7.169 -18.976 -9.049 1.00 46.59 107 LEU A C 1
ATOM 834 O O . LEU A 1 107 ? 7.324 -19.824 -9.931 1.00 46.59 107 LEU A O 1
ATOM 838 N N . LYS A 1 108 ? 6.193 -19.053 -8.139 1.00 45.94 108 LYS A N 1
ATOM 839 C CA . LYS A 1 108 ? 5.132 -20.057 -8.245 1.00 45.94 108 LYS A CA 1
ATOM 840 C C . LYS A 1 108 ? 4.313 -19.809 -9.518 1.00 45.94 108 LYS A C 1
ATOM 842 O O . LYS A 1 108 ? 4.152 -18.653 -9.906 1.00 45.94 108 LYS A O 1
ATOM 847 N N . PRO A 1 109 ? 3.797 -20.873 -10.142 1.00 52.41 109 PRO A N 1
ATOM 848 C CA . PRO A 1 109 ? 3.007 -20.741 -11.348 1.00 52.41 109 PRO A CA 1
ATOM 849 C C . PRO A 1 109 ? 1.684 -20.006 -11.112 1.00 52.41 109 PRO A C 1
ATOM 851 O O . PRO A 1 109 ? 0.975 -20.278 -10.140 1.00 52.41 109 PRO A O 1
ATOM 854 N N . TYR A 1 110 ? 1.363 -19.065 -12.000 1.00 54.28 110 TYR A N 1
ATOM 855 C CA . TYR A 1 110 ? 0.128 -18.279 -11.952 1.00 54.28 110 TYR A CA 1
ATOM 856 C C . TYR A 1 110 ? -0.950 -18.951 -12.789 1.00 54.28 110 TYR A C 1
ATOM 858 O O . TYR A 1 110 ? -0.670 -19.335 -13.921 1.00 54.28 110 TYR A O 1
ATOM 866 N N . VAL A 1 111 ? -2.170 -19.046 -12.250 1.00 54.97 111 VAL A N 1
ATOM 867 C CA . VAL A 1 111 ? -3.349 -19.537 -12.974 1.00 54.97 111 VAL A CA 1
ATOM 868 C C . VAL A 1 111 ? -4.136 -18.343 -13.509 1.00 54.97 111 VAL A C 1
ATOM 870 O O . VAL A 1 111 ? -4.717 -17.598 -12.724 1.00 54.97 111 VAL A O 1
ATOM 873 N N . VAL A 1 112 ? -4.163 -18.161 -14.831 1.00 56.88 112 VAL A N 1
ATOM 874 C CA . VAL A 1 112 ? -4.886 -17.050 -15.485 1.00 56.88 112 VAL A CA 1
ATOM 875 C C . VAL A 1 112 ? -6.154 -17.579 -16.166 1.00 56.88 112 VAL A C 1
ATOM 877 O O . VAL A 1 112 ? -6.017 -18.243 -17.193 1.00 56.88 112 VAL A O 1
ATOM 880 N N . PRO A 1 113 ? -7.370 -17.329 -15.638 1.00 52.62 113 PRO A N 1
ATOM 881 C CA . PRO A 1 113 ? -8.612 -17.691 -16.319 1.00 52.62 113 PRO A CA 1
ATOM 882 C C . PRO A 1 113 ? -8.936 -16.708 -17.458 1.00 52.62 113 PRO A C 1
ATOM 884 O O . PRO A 1 113 ? -8.891 -15.487 -17.293 1.00 52.62 113 PRO A O 1
ATOM 887 N N . TYR A 1 114 ? -9.289 -17.235 -18.629 1.00 50.12 114 TYR A N 1
ATOM 888 C CA . TYR A 1 114 ? -9.632 -16.461 -19.825 1.00 50.12 114 TYR A CA 1
ATOM 889 C C . TYR A 1 114 ? -11.061 -16.810 -20.270 1.00 50.12 114 TYR A C 1
ATOM 891 O O . TYR A 1 114 ? -11.411 -17.979 -20.394 1.00 50.12 114 TYR A O 1
ATOM 899 N N . ARG A 1 115 ? -11.933 -15.820 -20.494 1.00 55.25 115 ARG A N 1
ATOM 900 C CA . ARG A 1 115 ? -13.308 -16.052 -20.976 1.00 55.25 115 ARG A CA 1
ATOM 901 C C . ARG A 1 115 ? -13.671 -15.077 -22.089 1.00 55.25 115 ARG A C 1
ATOM 903 O O . ARG A 1 115 ? -13.416 -13.882 -22.004 1.00 55.25 115 ARG A O 1
ATOM 910 N N . GLU A 1 116 ? -14.284 -15.596 -23.154 1.00 51.09 116 GLU A N 1
ATOM 911 C CA . GLU A 1 116 ? -14.809 -14.807 -24.285 1.00 51.09 116 GLU A CA 1
ATOM 912 C C . GLU A 1 116 ? -13.794 -13.845 -24.943 1.00 51.09 116 GLU A C 1
ATOM 914 O O . GLU A 1 116 ? -14.144 -12.756 -25.401 1.00 51.09 116 GLU A O 1
ATOM 919 N N . GLY A 1 117 ? -12.519 -14.236 -25.027 1.00 47.94 117 GLY A N 1
ATOM 920 C CA . GLY A 1 117 ? -11.497 -13.398 -25.666 1.00 47.94 117 GLY A CA 1
ATOM 921 C C . GLY A 1 117 ? -10.982 -12.257 -24.784 1.00 47.94 117 GLY A C 1
ATOM 922 O O . GLY A 1 117 ? -10.365 -11.320 -25.296 1.00 47.94 117 GLY A O 1
ATOM 923 N N . ARG A 1 118 ? -11.252 -12.304 -23.475 1.00 45.91 118 ARG A N 1
ATOM 924 C CA . ARG A 1 118 ? -10.736 -11.370 -22.471 1.00 45.91 118 ARG A CA 1
ATOM 925 C C . ARG A 1 118 ? -10.274 -12.135 -21.235 1.00 45.91 118 ARG A C 1
ATOM 927 O O . ARG A 1 118 ? -10.756 -13.227 -20.945 1.00 45.91 118 AR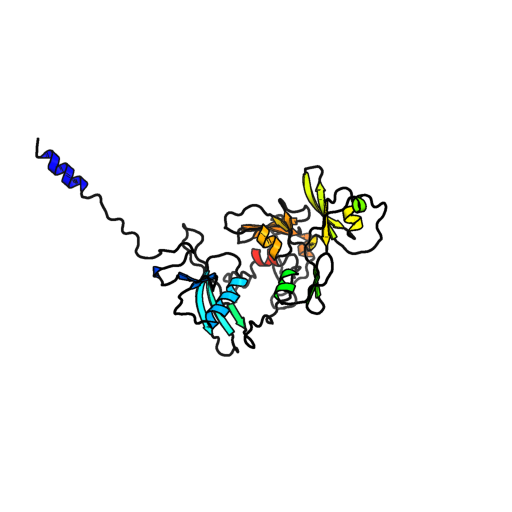G A O 1
ATOM 934 N N . ILE A 1 119 ? -9.326 -11.542 -20.518 1.00 48.28 119 ILE A N 1
ATOM 935 C CA . ILE A 1 119 ? -8.901 -12.028 -19.206 1.00 48.28 119 ILE A CA 1
ATOM 936 C C . ILE A 1 119 ? -10.115 -11.935 -18.280 1.00 48.28 119 ILE A C 1
ATOM 938 O O . ILE A 1 119 ? -10.727 -10.870 -18.158 1.00 48.28 119 ILE A O 1
ATOM 942 N N . ASP A 1 120 ? -10.494 -13.061 -17.682 1.00 43.38 120 ASP A N 1
ATOM 943 C CA . ASP A 1 120 ? -11.577 -13.105 -16.713 1.00 43.38 120 ASP A CA 1
ATOM 944 C C . ASP A 1 120 ? -11.025 -12.713 -15.341 1.00 43.38 120 ASP A C 1
ATOM 946 O O . ASP A 1 120 ? -10.647 -13.555 -14.533 1.00 43.38 120 ASP A O 1
ATOM 950 N N . HIS A 1 121 ? -10.989 -11.408 -15.070 1.00 47.28 121 HIS A N 1
ATOM 951 C CA . HIS A 1 121 ? -10.658 -10.863 -13.749 1.00 47.28 121 HIS A CA 1
ATOM 952 C C . HIS A 1 121 ? -11.688 -11.247 -12.662 1.00 47.28 121 HIS A C 1
ATOM 954 O O . HIS A 1 121 ? -11.580 -10.802 -11.523 1.00 47.28 121 HIS A O 1
ATOM 960 N N . SER A 1 122 ? -12.709 -12.071 -12.959 1.00 41.91 122 SER A N 1
ATOM 961 C CA . SER A 1 122 ? -13.707 -12.490 -11.966 1.00 41.91 122 SER A CA 1
ATOM 962 C C . SER A 1 122 ? -13.205 -13.542 -10.966 1.00 41.91 122 SER A C 1
ATOM 964 O O . SER A 1 122 ? -14.023 -14.083 -10.213 1.00 41.91 122 SER A O 1
ATOM 966 N N . TYR A 1 123 ? -11.902 -13.832 -10.905 1.00 38.72 123 TYR A N 1
ATOM 967 C CA . TYR A 1 123 ? -11.319 -14.526 -9.756 1.00 38.72 123 TYR A CA 1
ATOM 968 C C . TYR A 1 123 ? -10.916 -13.506 -8.677 1.00 38.72 123 TYR A C 1
ATOM 970 O O . TYR A 1 123 ? -9.746 -13.261 -8.426 1.00 38.72 123 TYR A O 1
ATOM 978 N N . ASP A 1 124 ? -11.949 -12.932 -8.054 1.00 42.41 124 ASP A N 1
ATOM 979 C CA . ASP A 1 124 ? -11.922 -12.215 -6.766 1.00 42.41 124 ASP A CA 1
ATOM 980 C C . ASP A 1 124 ? -11.170 -10.866 -6.689 1.00 42.41 124 ASP A C 1
ATOM 982 O O . ASP A 1 124 ? -10.763 -10.441 -5.607 1.00 42.41 124 ASP A O 1
ATOM 986 N N . ASP A 1 125 ? -11.062 -10.127 -7.798 1.00 46.62 125 ASP A N 1
ATOM 987 C CA . ASP A 1 125 ? -10.560 -8.746 -7.770 1.00 46.62 125 ASP A CA 1
ATOM 988 C C . ASP A 1 125 ? -11.644 -7.788 -7.245 1.00 46.62 125 ASP A C 1
ATOM 990 O O . ASP A 1 125 ? -12.458 -7.219 -7.983 1.00 46.62 125 ASP A O 1
ATOM 994 N N . LYS A 1 126 ? -11.663 -7.570 -5.928 1.00 60.78 126 LYS A N 1
ATOM 995 C CA . LYS A 1 126 ? -12.257 -6.347 -5.378 1.00 60.78 126 LYS A CA 1
ATOM 996 C C . LYS A 1 126 ? -11.463 -5.176 -5.945 1.00 60.78 126 LYS A C 1
ATOM 998 O O . LYS A 1 126 ? -10.315 -5.006 -5.570 1.00 60.78 126 LYS A O 1
ATOM 1003 N N . ILE A 1 127 ? -12.075 -4.358 -6.800 1.00 64.62 127 ILE A N 1
ATOM 1004 C CA . ILE A 1 127 ? -11.513 -3.050 -7.164 1.00 64.62 127 ILE A CA 1
ATOM 1005 C C . ILE A 1 127 ? -11.226 -2.318 -5.854 1.00 64.62 127 ILE A C 1
ATOM 1007 O O . ILE A 1 127 ? -12.126 -2.158 -5.025 1.00 64.62 127 ILE A O 1
ATOM 1011 N N . THR A 1 128 ? -9.972 -1.942 -5.639 1.00 65.94 128 THR A N 1
ATOM 1012 C CA . THR A 1 128 ? -9.512 -1.324 -4.392 1.00 65.94 128 THR A CA 1
ATOM 1013 C C . THR A 1 128 ? -9.258 0.170 -4.556 1.00 65.94 128 THR A C 1
ATOM 1015 O O . THR A 1 128 ? -9.304 0.912 -3.574 1.00 65.94 128 THR A O 1
ATOM 1018 N N . GLY A 1 129 ? -9.062 0.635 -5.796 1.00 66.12 129 GLY A N 1
ATOM 1019 C CA . GLY A 1 129 ? -8.639 2.003 -6.088 1.00 66.12 129 GLY A CA 1
ATOM 1020 C C . GLY A 1 129 ? -9.375 2.699 -7.234 1.00 66.12 129 GLY A C 1
ATOM 1021 O O . GLY A 1 129 ? -10.064 2.095 -8.058 1.00 66.12 129 GLY A O 1
ATOM 1022 N N . PHE A 1 130 ? -9.200 4.022 -7.296 1.00 71.75 130 PHE A N 1
ATOM 1023 C CA . PHE A 1 130 ? -9.752 4.870 -8.357 1.00 71.75 130 PHE A CA 1
ATOM 1024 C C . PHE A 1 130 ? -9.147 4.553 -9.733 1.00 71.75 130 PHE A C 1
ATOM 1026 O O . PHE A 1 130 ? -9.892 4.455 -10.708 1.00 71.75 130 PHE A O 1
ATOM 1033 N N . ASP A 1 131 ? -7.833 4.334 -9.810 1.00 68.00 131 ASP A N 1
ATOM 1034 C CA . ASP A 1 131 ? -7.156 4.026 -11.075 1.00 68.00 131 ASP A CA 1
ATOM 1035 C C . ASP A 1 131 ? -7.552 2.646 -11.616 1.00 68.00 131 ASP A C 1
ATOM 1037 O O . ASP A 1 131 ? -7.844 2.519 -12.805 1.00 68.00 131 ASP A O 1
ATOM 1041 N N . GLU A 1 132 ? -7.684 1.642 -10.743 1.00 68.12 132 GLU A N 1
ATOM 1042 C CA . GLU A 1 132 ? -8.221 0.318 -11.093 1.00 68.12 132 GLU A CA 1
ATOM 1043 C C . GLU A 1 132 ? -9.662 0.409 -11.604 1.00 68.12 132 GLU A C 1
ATOM 1045 O O . GLU A 1 132 ? -10.018 -0.222 -12.599 1.00 68.12 132 GLU A O 1
ATOM 1050 N N . CYS A 1 133 ? -10.491 1.246 -10.974 1.00 75.69 133 CYS A N 1
ATOM 1051 C CA . CYS A 1 133 ? -11.859 1.491 -11.416 1.00 75.69 133 CYS A CA 1
ATOM 1052 C C . CYS A 1 133 ? -11.899 2.078 -12.844 1.00 75.69 133 CYS A C 1
ATOM 1054 O O . CYS A 1 133 ? -12.694 1.633 -13.676 1.00 75.69 133 CYS A O 1
ATOM 1056 N N . ILE A 1 134 ? -11.014 3.026 -13.175 1.00 78.00 134 ILE A N 1
ATOM 1057 C CA . ILE A 1 134 ? -10.912 3.573 -14.539 1.00 78.00 134 ILE A CA 1
ATOM 1058 C C . ILE A 1 134 ? -10.370 2.530 -15.517 1.00 78.00 134 ILE A C 1
ATOM 1060 O O . ILE A 1 134 ? -10.916 2.383 -16.612 1.00 78.00 134 ILE A O 1
ATOM 1064 N N . ALA A 1 135 ? -9.313 1.807 -15.138 1.00 66.06 135 ALA A N 1
ATOM 1065 C CA . ALA A 1 135 ? -8.694 0.775 -15.966 1.00 66.06 135 ALA A CA 1
ATOM 1066 C C . ALA A 1 135 ? -9.684 -0.350 -16.307 1.00 66.06 135 ALA A C 1
ATOM 1068 O O . ALA A 1 135 ? -9.706 -0.840 -17.436 1.00 66.06 135 ALA A O 1
ATOM 1069 N N . ALA A 1 136 ? -10.575 -0.682 -15.369 1.00 72.94 136 ALA A N 1
ATOM 1070 C CA . ALA A 1 136 ? -11.669 -1.628 -15.561 1.00 72.94 136 ALA A CA 1
ATOM 1071 C C . ALA A 1 136 ? -12.847 -1.064 -16.390 1.00 72.94 136 ALA A C 1
ATOM 1073 O O . ALA A 1 136 ? -13.817 -1.775 -16.660 1.00 72.94 136 ALA A O 1
ATOM 1074 N N . GLY A 1 137 ? -12.772 0.194 -16.838 1.00 73.81 137 GLY A N 1
ATOM 1075 C CA . GLY A 1 137 ? -13.726 0.805 -17.765 1.00 73.81 137 GLY A CA 1
ATOM 1076 C C . GLY A 1 137 ? -14.989 1.371 -17.114 1.00 73.81 137 GLY A C 1
ATOM 1077 O O . GLY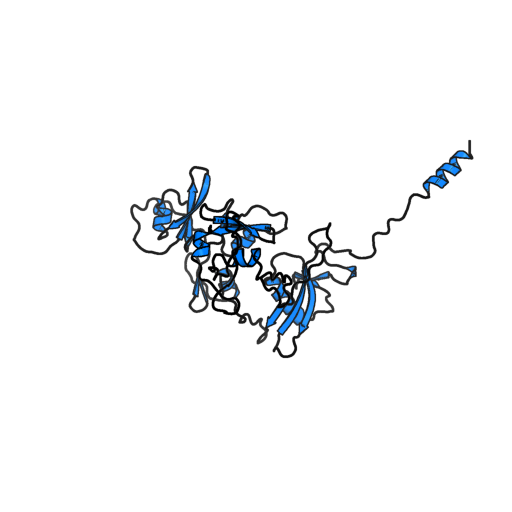 A 1 137 ? -15.971 1.625 -17.817 1.00 73.81 137 GLY A O 1
ATOM 1078 N N . TYR A 1 138 ? -14.993 1.573 -15.794 1.00 81.62 138 TYR A N 1
ATOM 1079 C CA . TYR A 1 138 ? -16.132 2.164 -15.095 1.00 81.62 138 TYR A CA 1
ATOM 1080 C C . TYR A 1 138 ? -16.232 3.682 -15.327 1.00 81.62 138 TYR A C 1
ATOM 1082 O O . TYR A 1 138 ? -15.228 4.357 -15.573 1.00 81.62 138 TYR A O 1
ATOM 1090 N N . PRO A 1 139 ? -17.451 4.254 -15.273 1.00 82.69 139 PRO A N 1
ATOM 1091 C CA . PRO A 1 139 ? -17.649 5.671 -15.541 1.00 82.69 139 PRO A CA 1
ATOM 1092 C C . PRO A 1 139 ? -17.043 6.547 -14.438 1.00 82.69 139 PRO A C 1
ATOM 1094 O O . PRO A 1 139 ? -17.288 6.336 -13.246 1.00 82.69 139 PRO A O 1
ATOM 1097 N N . VAL A 1 140 ? -16.321 7.587 -14.864 1.00 88.12 140 VAL A N 1
ATOM 1098 C CA . VAL A 1 140 ? -15.864 8.683 -14.003 1.00 88.12 140 VAL A CA 1
ATOM 1099 C C . VAL A 1 140 ? -16.931 9.775 -13.980 1.00 88.12 140 VAL A C 1
ATOM 1101 O O . VAL A 1 140 ? -17.385 10.235 -15.027 1.00 88.12 140 VAL A O 1
ATOM 1104 N N . MET A 1 141 ? -17.345 10.181 -12.787 1.00 85.75 141 MET A N 1
ATOM 1105 C CA . MET A 1 141 ? -18.307 11.252 -12.560 1.00 85.75 141 MET A CA 1
ATOM 1106 C C . MET A 1 141 ? -17.640 12.626 -12.699 1.00 85.75 141 MET A C 1
ATOM 1108 O O . MET A 1 141 ? -16.471 12.802 -12.353 1.00 85.75 141 MET A O 1
ATOM 1112 N N . GLU A 1 142 ? -18.405 13.619 -13.159 1.00 79.00 142 GLU A N 1
ATOM 1113 C CA . GLU A 1 142 ? -17.990 15.030 -13.224 1.00 79.00 142 GLU A CA 1
ATOM 1114 C C . GLU A 1 142 ? -18.012 15.687 -11.827 1.00 79.00 142 GLU A C 1
ATOM 1116 O O . GLU A 1 142 ? -18.714 16.666 -11.582 1.00 79.00 142 GLU A O 1
ATOM 1121 N N . SER A 1 143 ? -17.269 15.113 -10.881 1.00 75.56 143 SER A N 1
ATOM 1122 C CA . SER A 1 143 ? -17.053 15.641 -9.530 1.00 75.56 143 SER A C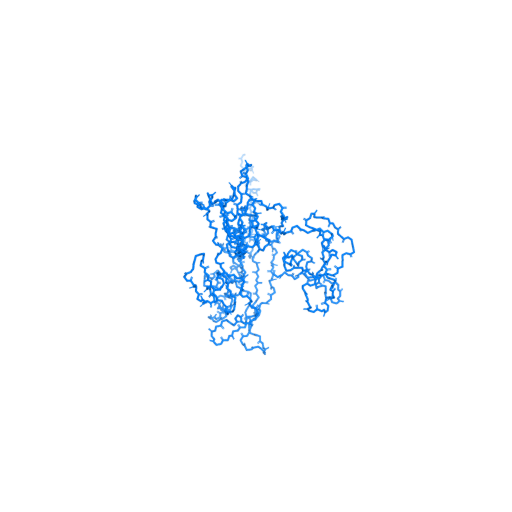A 1
ATOM 1123 C C . SER A 1 143 ? -15.601 16.090 -9.351 1.00 75.56 143 SER A C 1
ATOM 1125 O O . SER A 1 143 ? -14.714 15.666 -10.094 1.00 75.56 143 SER A O 1
ATOM 1127 N N . TYR A 1 144 ? -15.342 16.931 -8.346 1.00 66.06 144 TYR A N 1
ATOM 1128 C CA . TYR A 1 144 ? -13.983 17.256 -7.907 1.00 66.06 144 TYR A CA 1
ATOM 1129 C C . TYR A 1 144 ? -13.822 16.967 -6.401 1.00 66.06 144 TYR A C 1
ATOM 1131 O O . TYR A 1 144 ? -14.533 17.597 -5.614 1.00 66.06 144 TYR A O 1
ATOM 1139 N N . PRO A 1 145 ? -12.909 16.057 -5.989 1.00 74.38 145 PRO A N 1
ATOM 1140 C CA . PRO A 1 145 ? -12.066 15.196 -6.834 1.00 74.38 145 PRO A CA 1
ATOM 1141 C C . PRO A 1 145 ? -12.872 14.256 -7.736 1.00 74.38 145 PRO A C 1
ATOM 1143 O O . PRO A 1 145 ? -14.066 14.025 -7.503 1.00 74.38 145 PRO A O 1
ATOM 1146 N N . ARG A 1 146 ? -12.229 13.727 -8.782 1.00 84.31 146 ARG A N 1
ATOM 1147 C CA . ARG A 1 146 ? -12.892 12.795 -9.696 1.00 84.31 146 ARG A CA 1
ATOM 1148 C C . ARG A 1 146 ? -13.283 11.533 -8.936 1.00 84.31 146 ARG A C 1
ATOM 1150 O O . ARG A 1 146 ? -12.558 11.065 -8.060 1.00 84.31 146 ARG A O 1
ATOM 1157 N N . GLN A 1 147 ? -14.439 10.982 -9.276 1.00 87.06 147 GLN A N 1
ATOM 1158 C CA . GLN A 1 147 ? -14.963 9.774 -8.648 1.00 87.06 147 GLN A CA 1
ATOM 1159 C C . GLN A 1 147 ? -15.297 8.738 -9.713 1.00 87.06 147 GLN A C 1
ATOM 1161 O O . GLN A 1 147 ? -15.877 9.080 -10.736 1.00 87.06 147 GLN A O 1
ATOM 1166 N N . CYS A 1 148 ? -14.937 7.482 -9.486 1.00 86.38 148 CYS A N 1
ATOM 1167 C CA . CYS A 1 148 ? -15.219 6.361 -10.371 1.00 86.38 148 CYS A CA 1
ATOM 1168 C C . CYS A 1 148 ? -16.121 5.364 -9.642 1.00 86.38 148 CYS A C 1
ATOM 1170 O O . CYS A 1 148 ? -15.892 5.073 -8.469 1.00 86.38 148 CYS A O 1
ATOM 1172 N N . ARG A 1 149 ? -17.170 4.862 -10.301 1.00 87.44 149 ARG A N 1
ATOM 1173 C CA . ARG A 1 149 ? -18.162 3.986 -9.655 1.00 87.44 149 ARG A CA 1
ATOM 1174 C C . ARG A 1 149 ? -18.163 2.584 -10.251 1.00 87.44 149 ARG A C 1
ATOM 1176 O O . ARG A 1 149 ? -18.591 2.415 -11.392 1.00 87.44 149 ARG A O 1
ATOM 1183 N N . ALA A 1 150 ? -17.811 1.588 -9.437 1.00 84.06 150 ALA A N 1
ATOM 1184 C CA . ALA A 1 150 ? -17.931 0.175 -9.779 1.00 84.06 150 ALA A CA 1
ATOM 1185 C C . ALA A 1 150 ? -19.016 -0.504 -8.934 1.00 84.06 150 ALA A C 1
ATOM 1187 O O . ALA A 1 150 ? -18.862 -0.716 -7.731 1.00 84.06 150 ALA A O 1
ATOM 1188 N N . GLY A 1 151 ? -20.152 -0.814 -9.565 1.00 83.75 151 GLY A N 1
ATOM 1189 C CA . GLY A 1 151 ? -21.328 -1.333 -8.866 1.00 83.75 151 GLY A CA 1
ATOM 1190 C C . GLY A 1 151 ? -21.849 -0.351 -7.808 1.00 83.75 151 GLY A C 1
ATOM 1191 O O . GLY A 1 151 ? -22.249 0.776 -8.128 1.00 83.75 151 GLY A O 1
ATOM 1192 N N . ASP A 1 152 ? -21.838 -0.786 -6.549 1.00 80.44 152 ASP A N 1
ATOM 1193 C CA . ASP A 1 152 ? -22.270 0.006 -5.391 1.00 80.44 152 ASP A CA 1
ATOM 1194 C C . ASP A 1 152 ? -21.123 0.746 -4.686 1.00 80.44 152 ASP A C 1
ATOM 1196 O O . ASP A 1 152 ? -21.371 1.526 -3.766 1.00 80.44 152 ASP A O 1
ATOM 1200 N N . THR A 1 153 ? -19.880 0.556 -5.135 1.00 73.94 153 THR A N 1
ATOM 1201 C CA . THR A 1 153 ? -18.698 1.192 -4.549 1.00 73.94 153 THR A CA 1
ATOM 1202 C C . THR A 1 153 ? -18.255 2.383 -5.395 1.00 73.94 153 THR A C 1
ATOM 1204 O O . THR A 1 153 ? -18.147 2.297 -6.621 1.00 73.94 153 THR A O 1
ATOM 1207 N N . THR A 1 154 ? -17.983 3.508 -4.733 1.00 81.31 154 THR A N 1
ATOM 1208 C CA . THR A 1 154 ? -17.428 4.715 -5.355 1.00 81.31 154 THR A CA 1
ATOM 1209 C C . THR A 1 154 ? -15.998 4.912 -4.873 1.00 81.31 154 THR A C 1
ATOM 1211 O O . THR A 1 154 ? -15.760 5.068 -3.678 1.00 81.31 154 THR A O 1
ATOM 1214 N N . PHE A 1 155 ? -15.061 4.954 -5.810 1.00 76.38 155 PHE A N 1
ATOM 1215 C CA . PHE A 1 155 ? -13.656 5.262 -5.581 1.00 76.38 155 PHE A CA 1
ATOM 1216 C C . PHE A 1 155 ? -13.423 6.735 -5.889 1.00 76.38 155 PHE A C 1
ATOM 1218 O O . PHE A 1 155 ? -13.930 7.249 -6.884 1.00 76.38 155 PHE A O 1
ATOM 1225 N N . THR A 1 156 ? -12.671 7.426 -5.042 1.00 79.44 156 THR A N 1
ATOM 1226 C CA . THR A 1 156 ? -12.342 8.844 -5.231 1.00 79.44 156 THR A CA 1
ATOM 1227 C C . THR A 1 156 ? -10.853 8.965 -5.505 1.00 79.44 156 THR A C 1
ATOM 1229 O O . THR A 1 156 ? -10.055 8.347 -4.805 1.00 79.44 156 THR A O 1
ATOM 1232 N N . GLU A 1 157 ? -10.488 9.756 -6.509 1.00 75.12 157 GLU A N 1
ATOM 1233 C CA . GLU A 1 157 ? -9.102 10.112 -6.811 1.00 75.12 157 GLU A CA 1
ATOM 1234 C C . GLU A 1 157 ? -8.415 10.663 -5.550 1.00 75.12 157 GLU A C 1
ATOM 1236 O O . GLU A 1 157 ? -8.935 11.598 -4.927 1.00 75.12 157 GLU A O 1
ATOM 1241 N N . ALA A 1 158 ? -7.250 10.124 -5.163 1.00 63.41 158 ALA A N 1
ATOM 1242 C CA . ALA A 1 158 ? -6.398 10.761 -4.157 1.00 63.41 158 ALA A CA 1
ATOM 1243 C C . ALA A 1 158 ? -5.780 12.042 -4.720 1.00 63.41 158 ALA A C 1
ATOM 1245 O O . ALA A 1 158 ? -4.599 12.114 -5.046 1.00 63.41 158 ALA A O 1
ATOM 1246 N N . ALA A 1 159 ? -6.596 13.082 -4.807 1.00 65.00 159 ALA A N 1
ATOM 1247 C CA . ALA A 1 159 ? -6.118 14.430 -5.001 1.00 65.00 159 ALA A CA 1
ATOM 1248 C C . ALA A 1 159 ? -5.790 15.031 -3.631 1.00 65.00 159 ALA A C 1
ATOM 1250 O O . ALA A 1 159 ? -6.654 15.123 -2.756 1.00 65.00 159 ALA A O 1
ATOM 1251 N N . THR A 1 160 ? -4.547 15.472 -3.458 1.00 71.62 160 THR A N 1
ATOM 1252 C CA . THR A 1 160 ? -4.196 16.431 -2.410 1.00 71.62 160 THR A CA 1
ATOM 1253 C C . THR A 1 160 ? -4.842 17.771 -2.763 1.00 71.62 160 THR A C 1
ATOM 1255 O O . THR A 1 160 ? -4.498 18.396 -3.767 1.00 71.62 160 THR A O 1
ATOM 1258 N N . ILE A 1 161 ? -5.807 18.208 -1.958 1.00 80.00 161 ILE A N 1
ATOM 1259 C CA . ILE A 1 161 ? -6.549 19.456 -2.143 1.00 80.00 161 ILE A CA 1
ATOM 1260 C C . ILE A 1 161 ? -5.939 20.520 -1.237 1.00 80.00 161 ILE A C 1
ATOM 1262 O O . ILE A 1 161 ? -6.027 20.436 -0.015 1.00 80.00 161 ILE A O 1
ATOM 1266 N N . PHE A 1 162 ? -5.328 21.541 -1.832 1.00 81.88 162 PHE A N 1
ATOM 1267 C CA . PHE A 1 162 ? -4.756 22.652 -1.076 1.00 81.88 162 PHE A CA 1
ATOM 1268 C C . PHE A 1 162 ? -5.847 23.551 -0.499 1.00 81.88 162 PHE A C 1
ATOM 1270 O O . PHE A 1 162 ? -6.786 23.936 -1.198 1.00 81.88 162 PHE A O 1
ATOM 1277 N N . CYS A 1 163 ? -5.684 23.931 0.765 1.00 82.06 163 CYS A N 1
ATOM 1278 C CA . CYS A 1 163 ? -6.593 24.860 1.422 1.00 82.06 163 CYS A CA 1
ATOM 1279 C C . CYS A 1 163 ? -6.501 26.253 0.790 1.00 82.06 163 CYS A C 1
ATOM 1281 O O . CYS A 1 163 ? -5.402 26.791 0.607 1.00 82.06 163 CYS A O 1
ATOM 1283 N N . THR A 1 164 ? -7.647 26.860 0.485 1.00 82.31 164 THR A N 1
ATOM 1284 C CA . THR A 1 164 ? -7.709 28.249 0.009 1.00 82.31 164 THR A CA 1
ATOM 1285 C C . THR A 1 164 ? -7.610 29.237 1.172 1.00 82.31 164 THR A C 1
ATOM 1287 O O . THR A 1 164 ? -7.868 28.894 2.328 1.00 82.31 164 THR A O 1
ATOM 1290 N N . ASP A 1 165 ? -7.262 30.493 0.883 1.00 80.62 165 ASP A N 1
ATOM 1291 C CA . ASP A 1 165 ? -7.218 31.544 1.910 1.00 80.62 165 ASP A CA 1
ATOM 1292 C C . ASP A 1 165 ? -8.587 31.791 2.555 1.00 80.62 165 ASP A C 1
ATOM 1294 O O . ASP A 1 165 ? -8.659 32.075 3.746 1.00 80.62 165 ASP A O 1
ATOM 1298 N N . GLU A 1 166 ? -9.668 31.624 1.791 1.00 84.31 166 GLU A N 1
ATOM 1299 C CA . GLU A 1 166 ? -11.045 31.723 2.285 1.00 84.31 166 GLU A CA 1
ATOM 1300 C C . GLU A 1 166 ? -11.356 30.605 3.285 1.00 84.31 166 GLU A C 1
ATOM 1302 O O . GLU A 1 166 ? -11.865 30.872 4.370 1.00 84.31 166 GLU A O 1
ATOM 1307 N N . GLN A 1 167 ? -10.982 29.361 2.966 1.00 84.62 167 GLN A N 1
ATOM 1308 C CA . GLN A 1 167 ? -11.182 28.216 3.859 1.00 84.62 167 GLN A CA 1
ATOM 1309 C C . GLN A 1 167 ? -10.370 28.345 5.155 1.00 84.62 167 GLN A C 1
ATOM 1311 O O . GLN A 1 167 ? -10.857 27.985 6.224 1.00 84.62 167 GLN A O 1
ATOM 1316 N N . ARG A 1 168 ? -9.158 28.912 5.086 1.00 84.12 168 ARG A N 1
ATOM 1317 C CA . ARG A 1 168 ? -8.330 29.197 6.274 1.00 84.12 168 ARG A CA 1
ATOM 1318 C C . ARG A 1 168 ? -8.901 30.294 7.171 1.00 84.12 168 ARG A C 1
ATOM 1320 O O . ARG A 1 168 ? -8.544 30.366 8.343 1.00 84.12 168 ARG A O 1
ATOM 1327 N N . GLN A 1 169 ? -9.740 31.166 6.619 1.00 87.06 169 GLN A N 1
ATOM 1328 C CA . GLN A 1 169 ? -10.359 32.291 7.325 1.00 87.06 169 GLN A CA 1
ATOM 1329 C C . GLN A 1 169 ? -11.798 31.999 7.762 1.00 87.06 169 GLN A C 1
ATOM 1331 O O . GLN A 1 169 ? -12.467 32.899 8.268 1.00 87.06 169 GLN A O 1
ATOM 1336 N N . ALA A 1 170 ? -12.285 30.768 7.577 1.00 86.50 170 ALA A N 1
ATOM 1337 C CA . ALA A 1 170 ? -13.623 30.390 8.002 1.00 86.50 170 ALA A CA 1
ATOM 1338 C C . ALA A 1 170 ? -13.785 30.599 9.520 1.00 86.50 170 ALA A C 1
ATOM 1340 O O . ALA A 1 170 ? -13.060 30.016 10.324 1.00 86.50 170 ALA A O 1
ATOM 1341 N N . GLU A 1 171 ? -14.747 31.439 9.916 1.00 84.19 171 GLU A N 1
ATOM 1342 C CA . GLU A 1 171 ? -15.052 31.717 11.330 1.00 84.19 171 GLU A CA 1
ATOM 1343 C C . GLU A 1 171 ? -15.809 30.561 12.009 1.00 84.19 171 GLU A C 1
ATOM 1345 O O . GLU A 1 171 ? -15.892 30.502 13.237 1.00 84.19 171 GLU A O 1
ATOM 1350 N N . GLY A 1 172 ? -16.348 29.631 11.217 1.00 86.75 172 GLY A N 1
ATOM 1351 C CA . GLY A 1 172 ? -17.029 28.431 11.681 1.00 86.75 172 GLY A CA 1
ATOM 1352 C C . GLY A 1 172 ? -17.235 27.431 10.549 1.00 86.75 172 GLY A C 1
ATOM 1353 O O . GLY A 1 172 ? -17.377 27.819 9.389 1.00 86.75 172 GLY A O 1
ATOM 1354 N N . CYS A 1 173 ? -17.251 26.153 10.914 1.00 88.75 173 CYS A N 1
ATOM 1355 C CA . CYS A 1 173 ? -17.538 25.033 10.027 1.00 88.75 173 CYS A CA 1
ATOM 1356 C C . CYS A 1 173 ? -18.857 24.384 10.436 1.00 88.75 173 CYS A C 1
ATOM 1358 O O . CYS A 1 173 ? -19.198 24.358 11.624 1.00 88.75 173 CYS A O 1
ATOM 1360 N N . ASP A 1 174 ? -19.596 23.878 9.454 1.00 88.06 174 ASP A N 1
ATOM 1361 C CA . ASP A 1 174 ? -20.798 23.099 9.720 1.00 88.06 174 ASP A CA 1
ATOM 1362 C C . ASP A 1 174 ? -20.413 21.752 10.355 1.00 88.06 174 ASP A C 1
ATOM 1364 O O . ASP A 1 174 ? -19.311 21.251 10.170 1.00 88.06 174 ASP A O 1
ATOM 1368 N N . MET A 1 175 ? -21.313 21.150 11.137 1.00 84.94 175 MET A N 1
ATOM 1369 C CA . MET A 1 175 ? -21.050 19.865 11.812 1.00 84.94 175 MET A CA 1
ATOM 1370 C C . MET A 1 175 ? -21.295 18.662 10.886 1.00 84.94 175 MET A C 1
ATOM 1372 O O . MET A 1 175 ? -21.844 17.643 11.314 1.00 84.94 175 MET A O 1
ATOM 1376 N N . GLU A 1 176 ? -20.978 18.800 9.602 1.00 87.19 176 GLU A N 1
ATOM 1377 C CA . GLU A 1 176 ? -21.104 17.704 8.650 1.00 87.19 176 GLU A CA 1
ATOM 1378 C C . GLU A 1 176 ? -19.914 16.754 8.812 1.00 87.19 176 GLU A C 1
ATOM 1380 O O . GLU A 1 176 ? -18.769 17.186 8.846 1.00 87.19 176 GLU A O 1
ATOM 1385 N N . TYR A 1 177 ? -20.180 15.453 8.936 1.00 87.88 177 TYR A N 1
ATOM 1386 C CA . TYR A 1 177 ? -19.120 14.457 9.074 1.00 87.88 177 TYR A CA 1
ATOM 1387 C C . TYR A 1 177 ? -18.789 13.853 7.708 1.00 87.88 177 TYR A C 1
ATOM 1389 O O . TYR A 1 177 ? -19.459 12.925 7.256 1.00 87.88 177 TYR A O 1
ATOM 1397 N N . ASN A 1 178 ? -17.753 14.395 7.072 1.00 86.38 178 ASN A N 1
ATOM 1398 C CA . ASN A 1 178 ? -17.176 13.936 5.809 1.00 86.38 178 ASN A CA 1
ATOM 1399 C C . ASN A 1 178 ? -15.648 13.902 5.967 1.00 86.38 178 ASN A C 1
ATOM 1401 O O . ASN A 1 178 ? -14.970 14.822 5.502 1.00 86.38 178 ASN A O 1
ATOM 1405 N N . PRO A 1 179 ? -15.100 12.881 6.649 1.00 89.12 179 PRO A N 1
ATOM 1406 C CA . PRO A 1 179 ? -13.756 12.947 7.199 1.00 89.12 179 PRO A CA 1
ATOM 1407 C C . PRO A 1 179 ? -12.689 13.130 6.124 1.00 89.12 179 PRO A C 1
ATOM 1409 O O . PRO A 1 179 ? -12.785 12.576 5.023 1.00 89.12 179 PRO A O 1
ATOM 1412 N N . VAL A 1 180 ? -11.648 13.883 6.469 1.00 89.00 180 VAL A N 1
ATOM 1413 C CA . VAL A 1 180 ? -10.496 14.137 5.599 1.00 89.00 180 VAL A CA 1
ATOM 1414 C C . VAL A 1 180 ? -9.187 13.941 6.353 1.00 89.00 180 VAL A C 1
ATOM 1416 O O . VAL A 1 180 ? -9.096 14.193 7.554 1.00 89.00 180 VAL A O 1
ATOM 1419 N N . CYS A 1 181 ? -8.146 13.550 5.627 1.00 86.94 181 CYS A N 1
ATOM 1420 C CA . CYS A 1 181 ? -6.794 13.454 6.135 1.00 86.94 181 CYS A CA 1
ATOM 1421 C C . CYS A 1 181 ? -6.059 14.743 5.777 1.00 86.94 181 CYS A C 1
ATOM 1423 O O . CYS A 1 181 ? -5.713 14.967 4.613 1.00 86.94 181 CYS A O 1
ATOM 1425 N N . GLY A 1 182 ? -5.889 15.617 6.767 1.00 88.06 182 GLY A N 1
ATOM 1426 C CA . GLY A 1 182 ? -5.233 16.910 6.616 1.00 88.06 182 GLY A CA 1
ATOM 1427 C C . GLY A 1 182 ? -3.718 16.800 6.741 1.00 88.06 182 GLY A C 1
ATOM 1428 O O . GLY A 1 182 ? -3.210 16.144 7.647 1.00 88.06 182 GLY A O 1
ATOM 1429 N N . GLU A 1 183 ? -3.010 17.476 5.845 1.00 85.75 183 GLU A N 1
ATOM 1430 C CA . GLU A 1 183 ? -1.561 17.638 5.824 1.00 85.75 183 GLU A CA 1
ATOM 1431 C C . GLU A 1 183 ? -1.182 18.909 6.591 1.00 85.75 183 GLU A C 1
ATOM 1433 O O . GLU A 1 183 ? -1.513 20.025 6.188 1.00 85.75 183 GLU A O 1
ATOM 1438 N N . ILE A 1 184 ? -0.495 18.743 7.717 1.00 84.56 184 ILE A N 1
ATOM 1439 C CA . ILE A 1 184 ? -0.186 19.803 8.673 1.00 84.56 184 ILE A CA 1
ATOM 1440 C C . ILE A 1 184 ? 1.303 20.126 8.623 1.00 84.56 184 ILE A C 1
ATOM 1442 O O . ILE A 1 184 ? 2.138 19.281 8.949 1.00 84.56 184 ILE A O 1
ATOM 1446 N N . LEU A 1 185 ? 1.633 21.385 8.330 1.00 77.75 185 LEU A N 1
ATOM 1447 C CA . LEU A 1 185 ? 3.002 21.883 8.434 1.00 77.75 185 LEU A CA 1
ATOM 1448 C C . LEU A 1 185 ? 3.295 22.305 9.881 1.00 77.75 185 LEU A C 1
ATOM 1450 O O . LEU A 1 185 ? 2.731 23.267 10.414 1.00 77.75 185 LEU A O 1
ATOM 1454 N N . LEU A 1 186 ? 4.189 21.574 10.540 1.00 78.88 186 LEU A N 1
ATOM 1455 C CA . LEU A 1 186 ? 4.660 21.889 11.881 1.00 78.88 186 LEU A CA 1
ATOM 1456 C C . LEU A 1 186 ? 5.618 23.084 11.850 1.00 78.88 186 LEU A C 1
ATOM 1458 O O . LEU A 1 186 ? 6.295 23.364 10.864 1.00 78.88 186 LEU A O 1
ATOM 1462 N N . ASN A 1 187 ? 5.749 23.767 12.990 1.00 76.56 187 ASN A N 1
ATOM 1463 C CA . ASN A 1 187 ? 6.681 24.893 13.131 1.00 76.56 187 ASN A CA 1
ATOM 1464 C C . ASN A 1 187 ? 8.154 24.470 12.945 1.00 76.56 187 ASN A C 1
ATOM 1466 O O . ASN A 1 187 ? 9.011 25.325 12.738 1.00 76.56 187 ASN A O 1
ATOM 1470 N N . THR A 1 188 ? 8.448 23.171 13.057 1.00 77.69 188 THR A N 1
ATOM 1471 C CA . THR A 1 188 ? 9.764 22.573 12.789 1.00 77.69 188 THR A CA 1
ATOM 1472 C C . THR A 1 188 ? 10.088 22.506 11.294 1.00 77.69 188 THR A C 1
ATOM 1474 O O . THR A 1 188 ? 11.237 22.252 10.946 1.00 77.69 188 THR A O 1
ATOM 1477 N N . GLY A 1 189 ? 9.107 22.754 10.418 1.00 72.44 189 GLY A N 1
ATOM 1478 C CA . GLY A 1 189 ? 9.199 22.520 8.976 1.00 72.44 189 GLY A CA 1
ATOM 1479 C C . GLY A 1 189 ? 8.862 21.084 8.568 1.00 72.44 189 GLY A C 1
ATOM 1480 O O . GLY A 1 189 ? 8.857 20.786 7.380 1.00 72.44 189 GLY A O 1
ATOM 1481 N N . GLU A 1 190 ? 8.572 20.203 9.529 1.00 73.12 190 GLU A N 1
ATOM 1482 C CA . GLU A 1 190 ? 8.122 18.834 9.267 1.00 73.12 190 GLU A CA 1
ATOM 1483 C C . GLU A 1 190 ? 6.627 18.798 8.942 1.00 73.12 190 GLU A C 1
ATOM 1485 O O . GLU A 1 190 ? 5.852 19.631 9.414 1.00 73.12 190 GLU A O 1
ATOM 1490 N N . THR A 1 191 ? 6.220 17.795 8.170 1.00 76.19 191 THR A N 1
ATOM 1491 C CA . THR A 1 191 ? 4.816 17.555 7.828 1.00 76.19 191 THR A CA 1
ATOM 1492 C C . THR A 1 191 ? 4.274 16.398 8.658 1.00 76.19 191 THR A C 1
ATOM 1494 O O . THR A 1 191 ? 4.937 15.372 8.800 1.00 76.19 191 THR A O 1
ATOM 1497 N N . THR A 1 192 ? 3.074 16.558 9.211 1.00 82.50 192 THR A N 1
ATOM 1498 C CA . THR A 1 192 ? 2.322 15.487 9.880 1.00 82.50 192 THR A CA 1
ATOM 1499 C C . THR A 1 192 ? 0.912 15.397 9.310 1.00 82.50 192 THR A C 1
ATOM 1501 O O . THR A 1 192 ? 0.468 16.303 8.609 1.00 82.50 192 THR A O 1
ATOM 1504 N N . TYR A 1 193 ? 0.203 14.315 9.612 1.00 85.44 193 TYR A N 1
ATOM 1505 C CA . TYR A 1 193 ? -1.130 14.053 9.082 1.00 85.44 193 TYR A CA 1
ATOM 1506 C C . TYR A 1 193 ? -2.109 13.798 10.221 1.00 85.44 193 TYR A C 1
ATOM 1508 O O . TYR A 1 193 ? -1.766 13.132 11.198 1.00 85.44 193 TYR A O 1
ATOM 1516 N N . MET A 1 194 ? -3.315 14.350 10.111 1.00 86.25 194 MET A N 1
ATOM 1517 C CA . MET A 1 194 ? -4.362 14.198 11.121 1.00 86.25 194 MET A CA 1
ATOM 1518 C C . MET A 1 194 ? -5.738 14.108 10.470 1.00 86.25 194 MET A C 1
ATOM 1520 O O . MET A 1 194 ? -6.022 14.812 9.501 1.00 86.25 194 MET A O 1
ATOM 1524 N N . THR A 1 195 ? -6.587 13.248 11.023 1.00 89.81 195 THR A N 1
ATOM 1525 C CA . THR A 1 195 ? -7.985 13.124 10.615 1.00 89.81 195 THR A CA 1
ATOM 1526 C C . THR A 1 195 ? -8.793 14.310 11.150 1.00 89.81 195 THR A C 1
ATOM 1528 O O . THR A 1 195 ? -8.746 14.610 12.343 1.00 89.81 195 THR A O 1
ATOM 1531 N N . PHE A 1 196 ? -9.542 14.965 10.267 1.00 91.31 196 PHE A N 1
ATOM 1532 C CA . PHE A 1 196 ? -10.498 16.026 10.581 1.00 91.31 196 PHE A CA 1
ATOM 1533 C C . PHE A 1 196 ? -11.912 15.582 10.207 1.00 91.31 196 PHE A C 1
ATOM 1535 O O . PHE A 1 196 ? -12.077 14.739 9.323 1.00 91.31 196 PHE A O 1
ATOM 1542 N N . ASP A 1 197 ? -12.920 16.162 10.861 1.00 91.50 197 ASP A N 1
ATOM 1543 C CA . ASP A 1 197 ? -14.329 15.813 10.638 1.00 91.50 197 ASP A CA 1
ATOM 1544 C C . ASP A 1 197 ? -14.787 16.151 9.213 1.00 91.50 197 ASP A C 1
ATOM 1546 O O . ASP A 1 197 ? -15.596 15.423 8.639 1.00 91.50 197 ASP A O 1
ATOM 1550 N N . ASP A 1 198 ? -14.245 17.225 8.634 1.00 90.00 198 ASP A N 1
ATOM 1551 C CA . ASP A 1 198 ? -14.518 17.662 7.267 1.00 90.00 198 ASP A CA 1
ATOM 1552 C C . ASP A 1 198 ? -13.389 18.529 6.670 1.00 90.00 198 ASP A C 1
ATOM 1554 O O . ASP A 1 198 ? -12.419 18.914 7.331 1.00 90.00 198 ASP A O 1
ATOM 1558 N N . SER A 1 199 ? -13.521 18.883 5.389 1.00 89.62 199 SER A N 1
ATOM 1559 C CA . SER A 1 199 ? -12.578 19.779 4.703 1.00 89.62 199 SER A CA 1
ATOM 1560 C C . SER A 1 199 ? -12.486 21.180 5.324 1.00 89.62 199 SER A C 1
ATOM 1562 O O . SER A 1 199 ? -11.439 21.823 5.238 1.00 89.62 199 SER A O 1
ATOM 1564 N N . CYS A 1 200 ? -13.568 21.679 5.933 1.00 91.75 200 CYS A N 1
ATOM 1565 C CA . CYS A 1 200 ? -13.588 23.017 6.521 1.00 91.75 200 CYS A CA 1
ATOM 1566 C C . CYS A 1 200 ? -12.761 23.058 7.810 1.00 91.75 200 CYS A C 1
ATOM 1568 O O . CYS A 1 200 ? -11.914 23.933 7.984 1.00 91.75 200 CYS A O 1
ATOM 1570 N N . SER A 1 201 ? -12.972 22.094 8.702 1.00 91.88 201 SER A N 1
ATOM 1571 C CA . SER A 1 201 ? -12.238 21.923 9.955 1.00 91.88 201 SER A CA 1
ATOM 1572 C C . SER A 1 201 ? -10.765 21.630 9.694 1.00 91.88 201 SER A C 1
ATOM 1574 O O . SER A 1 201 ? -9.912 22.206 10.370 1.00 91.88 201 SER A O 1
ATOM 1576 N N . ALA A 1 202 ? -10.451 20.852 8.651 1.00 91.00 202 ALA A N 1
ATOM 1577 C CA . ALA A 1 202 ? -9.079 20.689 8.188 1.00 91.00 202 ALA A CA 1
ATOM 1578 C C . ALA A 1 202 ? -8.455 22.033 7.806 1.00 91.00 202 ALA A C 1
ATOM 1580 O O . ALA A 1 202 ? -7.418 22.391 8.348 1.00 91.00 202 ALA A O 1
ATOM 1581 N N . CYS A 1 203 ? -9.076 22.807 6.913 1.00 88.69 203 CYS A N 1
ATOM 1582 C CA . CYS A 1 203 ? -8.470 24.042 6.415 1.00 88.69 203 CYS A CA 1
ATOM 1583 C C . CYS A 1 203 ? -8.508 25.232 7.381 1.00 88.69 203 CYS A C 1
ATOM 1585 O O . CYS A 1 203 ? -7.619 26.080 7.324 1.00 88.69 203 CYS A O 1
ATOM 1587 N N . SER A 1 204 ? -9.500 25.308 8.269 1.00 89.06 204 SER A N 1
ATOM 1588 C CA . SER A 1 204 ? -9.595 26.353 9.299 1.00 89.06 204 SER A CA 1
ATOM 1589 C C . SER A 1 204 ? -8.664 26.090 10.489 1.00 89.06 204 SER A C 1
ATOM 1591 O O . SER A 1 204 ? -8.263 27.027 11.189 1.00 89.06 204 SER A O 1
ATOM 1593 N N . ALA A 1 205 ? -8.223 24.842 10.694 1.00 76.00 205 ALA A N 1
ATOM 1594 C CA . ALA A 1 205 ? -7.107 24.551 11.579 1.00 76.00 205 ALA A CA 1
ATOM 1595 C C . ALA A 1 205 ? -5.830 25.169 10.981 1.00 76.00 205 ALA A C 1
ATOM 1597 O O . ALA A 1 205 ? -5.276 24.652 10.018 1.00 76.00 205 ALA A O 1
ATOM 1598 N N . MET A 1 206 ? -5.357 26.278 11.570 1.00 62.91 206 MET A N 1
ATOM 1599 C CA . MET A 1 206 ? -4.328 27.221 11.066 1.00 62.91 206 MET A CA 1
ATOM 1600 C C . MET A 1 206 ? -3.000 26.640 10.526 1.00 62.91 206 MET A C 1
ATOM 1602 O O . MET A 1 206 ? -2.130 27.401 10.107 1.00 62.91 206 MET A O 1
ATOM 1606 N N . LYS A 1 207 ? -2.788 25.326 10.575 1.00 68.19 207 LYS A N 1
ATOM 1607 C CA . LYS A 1 207 ? -1.566 24.646 10.138 1.00 68.19 207 LYS A CA 1
ATOM 1608 C C . LYS A 1 207 ? -1.782 23.614 9.032 1.00 68.19 207 LYS A C 1
ATOM 1610 O O . LYS A 1 207 ? -0.789 23.102 8.522 1.00 68.19 207 LYS A O 1
ATOM 1615 N N . SER A 1 208 ? -3.026 23.312 8.664 1.00 80.12 208 SER A N 1
ATOM 1616 C CA . SER A 1 208 ? -3.294 22.457 7.511 1.00 80.12 208 SER A CA 1
ATOM 1617 C C . SER A 1 208 ? -3.010 23.222 6.220 1.00 80.12 208 SER A C 1
ATOM 1619 O O . SER A 1 208 ? -3.541 24.314 5.989 1.00 80.12 208 SER A O 1
ATOM 1621 N N . ILE A 1 209 ? -2.134 22.674 5.385 1.00 83.19 209 ILE A N 1
ATOM 1622 C CA . ILE A 1 209 ? -1.791 23.249 4.080 1.00 83.19 209 ILE A CA 1
ATOM 1623 C C . ILE A 1 209 ? -2.615 22.619 2.957 1.00 83.19 209 ILE A C 1
ATOM 1625 O O . ILE A 1 209 ? -2.927 23.298 1.972 1.00 83.19 209 ILE A O 1
ATOM 1629 N N . ALA A 1 210 ? -3.010 21.362 3.135 1.00 84.12 210 ALA A N 1
ATOM 1630 C CA . ALA A 1 210 ? -3.811 20.592 2.204 1.00 84.12 210 ALA A CA 1
ATOM 1631 C C . ALA A 1 210 ? -4.567 19.475 2.934 1.00 84.12 210 ALA A C 1
ATOM 1633 O O . ALA A 1 210 ? -4.313 19.199 4.101 1.00 84.12 210 ALA A O 1
ATOM 1634 N N . TYR A 1 211 ? -5.494 18.817 2.252 1.00 85.12 211 TYR A N 1
ATOM 1635 C CA . TYR A 1 211 ? -6.185 17.637 2.757 1.00 85.12 211 TYR A CA 1
ATOM 1636 C C . TYR A 1 211 ? -6.493 16.659 1.628 1.00 85.12 211 TYR A C 1
ATOM 1638 O O . TYR A 1 211 ? -6.474 17.011 0.451 1.00 85.12 211 TYR A O 1
ATOM 1646 N N . SER A 1 212 ? -6.807 15.424 1.990 1.00 81.94 212 SER A N 1
ATOM 1647 C CA . SER A 1 212 ? -7.285 14.396 1.069 1.00 81.94 212 SER A CA 1
ATOM 1648 C C . SER A 1 212 ? -8.539 13.722 1.647 1.00 81.94 212 SER A C 1
ATOM 1650 O O . SER A 1 212 ? -8.665 13.655 2.870 1.00 81.94 212 SER A O 1
ATOM 1652 N N . PRO A 1 213 ? -9.496 13.243 0.830 1.00 80.94 213 PRO A N 1
ATOM 1653 C CA . PRO A 1 213 ? -10.713 12.603 1.347 1.00 80.94 213 PRO A CA 1
ATOM 1654 C C . PRO A 1 213 ? -10.430 11.340 2.184 1.00 80.94 213 PRO A C 1
ATOM 1656 O O . PRO A 1 213 ? -9.529 10.579 1.839 1.00 80.94 213 PRO A O 1
ATOM 1659 N N . GLY A 1 214 ? -11.214 11.071 3.230 1.00 82.38 214 GLY A N 1
ATOM 1660 C CA . GLY A 1 214 ? -11.080 9.883 4.090 1.00 82.38 214 GLY A CA 1
ATOM 1661 C C . GLY A 1 214 ? -10.204 10.094 5.332 1.00 82.38 214 GLY A C 1
ATOM 1662 O O . GLY A 1 214 ? -9.534 11.113 5.458 1.00 82.38 214 GLY A O 1
ATOM 1663 N N . ILE A 1 215 ? -10.213 9.137 6.263 1.00 85.94 215 ILE A N 1
ATOM 1664 C CA . ILE A 1 215 ? -9.413 9.198 7.501 1.00 85.94 215 ILE A CA 1
ATOM 1665 C C . ILE A 1 215 ? -7.934 8.876 7.230 1.00 85.94 215 ILE A C 1
ATOM 1667 O O . ILE A 1 215 ? -7.615 8.128 6.306 1.00 85.94 215 ILE A O 1
ATOM 1671 N N . CYS A 1 216 ? -7.014 9.428 8.024 1.00 83.00 216 CYS A N 1
ATOM 1672 C CA . CYS A 1 216 ? -5.581 9.184 7.843 1.00 83.00 216 CYS A CA 1
ATOM 1673 C C . CYS A 1 216 ? -5.169 7.742 8.159 1.00 83.00 216 CYS A C 1
ATOM 1675 O O . CYS A 1 216 ? -4.207 7.253 7.581 1.00 83.00 216 CYS A O 1
ATOM 1677 N N . GLU A 1 217 ? -5.872 7.052 9.055 1.00 77.69 217 GLU A N 1
ATOM 1678 C CA . GLU A 1 217 ? -5.562 5.677 9.465 1.00 77.69 217 GLU A CA 1
ATOM 1679 C C . GLU A 1 217 ? -5.701 4.655 8.327 1.00 77.69 217 GLU A C 1
ATOM 1681 O O . GLU A 1 217 ? -5.034 3.622 8.356 1.00 77.69 217 GLU A O 1
ATOM 1686 N N . ASP A 1 218 ? -6.518 4.972 7.321 1.00 73.50 218 ASP A N 1
ATOM 1687 C CA . ASP A 1 218 ? -6.743 4.138 6.136 1.00 73.50 218 ASP A CA 1
ATOM 1688 C C . ASP A 1 218 ? -5.815 4.524 4.968 1.00 73.50 218 ASP A C 1
ATOM 1690 O O . ASP A 1 218 ? -5.862 3.918 3.897 1.00 73.50 218 ASP A O 1
ATOM 1694 N N . ARG A 1 219 ? -4.971 5.552 5.141 1.00 74.69 219 ARG A N 1
ATOM 1695 C CA . ARG A 1 219 ? -4.025 5.991 4.112 1.00 74.69 219 ARG A CA 1
ATOM 1696 C C . ARG A 1 219 ? -2.747 5.165 4.173 1.00 74.69 219 ARG A C 1
ATOM 1698 O O . ARG A 1 219 ? -2.105 5.042 5.214 1.00 74.69 219 ARG A O 1
ATOM 1705 N N . LEU A 1 220 ? -2.318 4.683 3.009 1.00 75.88 220 LEU A N 1
ATOM 1706 C CA . LEU A 1 220 ? -0.976 4.151 2.823 1.00 75.88 220 LEU A CA 1
ATOM 1707 C C . LEU A 1 220 ? 0.020 5.317 2.819 1.00 75.88 220 LEU A C 1
ATOM 1709 O O . LEU A 1 220 ? -0.003 6.130 1.901 1.00 75.88 220 LEU A O 1
ATOM 1713 N N . PHE A 1 221 ? 0.917 5.405 3.800 1.00 82.00 221 PHE A N 1
ATOM 1714 C CA . PHE A 1 221 ? 2.047 6.337 3.731 1.00 82.00 221 PHE A CA 1
ATOM 1715 C C . PHE A 1 221 ? 3.318 5.589 3.327 1.00 82.00 221 PHE A C 1
ATOM 1717 O O . PHE A 1 221 ? 3.654 4.549 3.896 1.00 82.00 221 PHE A O 1
ATOM 1724 N N . VAL A 1 222 ? 4.042 6.134 2.354 1.00 81.56 222 VAL A N 1
ATOM 1725 C CA . VAL A 1 222 ? 5.267 5.549 1.799 1.00 81.56 222 VAL A CA 1
ATOM 1726 C C . VAL A 1 222 ? 6.412 6.526 2.017 1.00 81.56 222 VAL A C 1
ATOM 1728 O O . VAL A 1 222 ? 6.299 7.705 1.683 1.00 81.56 222 VAL A O 1
ATOM 1731 N N . ILE A 1 223 ? 7.531 6.059 2.569 1.00 87.12 223 ILE A N 1
ATOM 1732 C CA . ILE A 1 223 ? 8.724 6.892 2.712 1.00 87.12 223 ILE A CA 1
ATOM 1733 C C . ILE A 1 223 ? 9.411 6.992 1.349 1.00 87.12 223 ILE A C 1
ATOM 1735 O O . ILE A 1 223 ? 10.100 6.070 0.912 1.00 87.12 223 ILE A O 1
ATOM 1739 N N . CYS A 1 224 ? 9.253 8.133 0.679 1.00 83.00 224 CYS A N 1
ATOM 1740 C CA . CYS A 1 224 ? 9.677 8.314 -0.711 1.00 83.00 224 CYS A CA 1
ATOM 1741 C C . CYS A 1 224 ? 11.126 8.789 -0.861 1.00 83.00 224 CYS A C 1
ATOM 1743 O O . CYS A 1 224 ? 11.418 9.742 -1.587 1.00 83.00 224 CYS A O 1
ATOM 1745 N N . LYS A 1 225 ? 12.043 8.111 -0.163 1.00 80.69 225 LYS A N 1
ATOM 1746 C CA . LYS A 1 225 ? 13.490 8.256 -0.370 1.00 80.69 225 LYS A CA 1
ATOM 1747 C C . LYS A 1 225 ? 13.935 7.297 -1.469 1.00 80.69 225 LYS A C 1
ATOM 1749 O O . LYS A 1 225 ? 13.464 6.167 -1.507 1.00 80.69 225 LYS A O 1
ATOM 1754 N N . GLU A 1 226 ? 14.835 7.743 -2.347 1.00 65.19 226 GLU A N 1
ATOM 1755 C CA . GLU A 1 226 ? 15.385 6.896 -3.414 1.00 65.19 226 GLU A CA 1
ATOM 1756 C C . GLU A 1 226 ? 15.920 5.582 -2.829 1.00 65.19 226 GLU A C 1
ATOM 1758 O O . GLU A 1 226 ? 16.733 5.581 -1.900 1.00 65.19 226 GLU A O 1
ATOM 1763 N N . THR A 1 227 ? 15.426 4.463 -3.357 1.00 61.50 227 THR A N 1
ATOM 1764 C CA . THR A 1 227 ? 15.866 3.129 -2.949 1.00 61.50 227 THR A CA 1
ATOM 1765 C C . THR A 1 227 ? 16.949 2.630 -3.899 1.00 61.50 227 THR A C 1
ATOM 1767 O O . THR A 1 227 ? 17.024 3.022 -5.061 1.00 61.50 227 THR A O 1
ATOM 1770 N N . ILE A 1 228 ? 17.816 1.748 -3.404 1.00 52.03 228 ILE A N 1
ATOM 1771 C CA . ILE A 1 228 ? 18.961 1.223 -4.167 1.00 52.03 228 ILE A CA 1
ATOM 1772 C C . ILE A 1 228 ? 18.498 0.192 -5.224 1.00 52.03 228 ILE A C 1
ATOM 1774 O O . ILE A 1 228 ? 19.266 -0.202 -6.096 1.00 52.03 228 ILE A O 1
ATOM 1778 N N . THR A 1 229 ? 17.238 -0.249 -5.172 1.00 58.12 229 THR A N 1
ATOM 1779 C CA . THR A 1 229 ? 16.731 -1.436 -5.878 1.00 58.12 229 THR A CA 1
ATOM 1780 C C . THR A 1 229 ? 16.062 -1.147 -7.226 1.00 58.12 229 THR A C 1
ATOM 1782 O O . THR A 1 229 ? 15.468 -2.053 -7.803 1.00 58.12 229 THR A O 1
ATOM 1785 N N . GLY A 1 230 ? 16.158 0.080 -7.756 1.00 55.41 230 GLY A N 1
ATOM 1786 C CA . GLY A 1 230 ? 15.498 0.455 -9.019 1.00 55.41 230 GLY A CA 1
ATOM 1787 C C . GLY A 1 230 ? 13.972 0.568 -8.908 1.00 55.41 230 GLY A C 1
ATOM 1788 O O . GLY A 1 230 ? 13.285 0.639 -9.920 1.00 55.41 230 GLY A O 1
ATOM 1789 N N . PHE A 1 231 ? 13.456 0.581 -7.680 1.00 62.81 231 PHE A N 1
ATOM 1790 C CA . PHE A 1 231 ? 12.056 0.791 -7.359 1.00 62.81 231 PHE A CA 1
ATOM 1791 C C . PHE A 1 231 ? 11.818 2.271 -7.052 1.00 62.81 231 PHE A C 1
ATOM 1793 O O . PHE A 1 231 ? 12.563 2.842 -6.249 1.00 62.81 231 PHE A O 1
ATOM 1800 N N . ASP A 1 232 ? 10.786 2.877 -7.647 1.00 72.69 232 ASP A N 1
ATOM 1801 C CA . ASP A 1 232 ? 10.365 4.244 -7.327 1.00 72.69 232 ASP A CA 1
ATOM 1802 C C . ASP A 1 232 ? 9.240 4.218 -6.274 1.00 72.69 232 ASP A C 1
ATOM 1804 O O . ASP A 1 232 ? 8.087 3.906 -6.591 1.00 72.69 232 ASP A O 1
ATOM 1808 N N . PRO A 1 233 ? 9.525 4.562 -5.002 1.00 74.31 233 PRO A N 1
ATOM 1809 C CA . PRO A 1 233 ? 8.493 4.605 -3.974 1.00 74.31 233 PRO A CA 1
ATOM 1810 C C . PRO A 1 233 ? 7.393 5.627 -4.267 1.00 74.31 233 PRO A C 1
ATOM 1812 O O . PRO A 1 233 ? 6.293 5.485 -3.737 1.00 74.31 233 PRO A O 1
ATOM 1815 N N . LYS A 1 234 ? 7.670 6.650 -5.088 1.00 75.88 234 LYS A N 1
ATOM 1816 C CA . LYS A 1 234 ? 6.661 7.632 -5.491 1.00 75.88 234 LYS A CA 1
ATOM 1817 C C . LYS A 1 234 ? 5.647 7.023 -6.433 1.00 75.88 234 LYS A C 1
ATOM 1819 O O . LYS A 1 234 ? 4.456 7.237 -6.237 1.00 75.88 234 LYS A O 1
ATOM 1824 N N . GLU A 1 235 ? 6.113 6.249 -7.404 1.00 71.94 235 GLU A N 1
ATOM 1825 C CA . GLU A 1 235 ? 5.241 5.520 -8.321 1.00 71.94 235 GLU A CA 1
ATOM 1826 C C . GLU A 1 235 ? 4.395 4.500 -7.552 1.00 71.94 235 GLU A C 1
ATOM 1828 O O . GLU A 1 235 ? 3.184 4.446 -7.725 1.00 71.94 235 GLU A O 1
ATOM 1833 N N . TYR A 1 236 ? 4.990 3.774 -6.601 1.00 71.19 236 TYR A N 1
ATOM 1834 C CA . TYR A 1 236 ? 4.238 2.860 -5.736 1.00 71.19 236 TYR A CA 1
ATOM 1835 C C . TYR A 1 236 ? 3.179 3.550 -4.883 1.00 71.19 236 TYR A C 1
ATOM 1837 O O . TYR A 1 236 ? 2.053 3.060 -4.798 1.00 71.19 236 TYR A O 1
ATOM 1845 N N . ALA A 1 237 ? 3.527 4.677 -4.255 1.00 71.38 237 ALA A N 1
ATOM 1846 C CA . ALA A 1 237 ? 2.566 5.468 -3.503 1.00 71.38 237 ALA A CA 1
ATOM 1847 C C . ALA A 1 237 ? 1.409 5.900 -4.410 1.00 71.38 237 ALA A C 1
ATOM 1849 O O . ALA A 1 237 ? 0.259 5.719 -4.038 1.00 71.38 237 ALA A O 1
ATOM 1850 N N . GLN A 1 238 ? 1.694 6.385 -5.620 1.00 65.56 238 GLN A N 1
ATOM 1851 C CA . GLN A 1 238 ? 0.667 6.797 -6.580 1.00 65.56 238 GLN A CA 1
ATOM 1852 C C . GLN A 1 238 ? -0.249 5.636 -6.981 1.00 65.56 238 GLN A C 1
ATOM 1854 O O . GLN A 1 238 ? -1.460 5.745 -6.805 1.00 65.56 238 GLN A O 1
ATOM 1859 N N . SER A 1 239 ? 0.316 4.510 -7.425 1.00 61.00 239 SER A N 1
ATOM 1860 C CA . SER A 1 239 ? -0.454 3.343 -7.878 1.00 61.00 239 SER A CA 1
ATOM 1861 C C . SER A 1 239 ? -1.325 2.722 -6.785 1.00 61.00 239 SER A C 1
ATOM 1863 O O . SER A 1 239 ? -2.329 2.090 -7.092 1.00 61.00 239 SER A O 1
ATOM 1865 N N . ASN A 1 240 ? -0.967 2.914 -5.512 1.00 62.94 240 ASN A N 1
ATOM 1866 C CA . ASN A 1 240 ? -1.711 2.394 -4.362 1.00 62.94 240 ASN A CA 1
ATOM 1867 C C . ASN A 1 240 ? -2.477 3.488 -3.605 1.00 62.94 240 ASN A C 1
ATOM 1869 O O . ASN A 1 240 ? -2.821 3.309 -2.435 1.00 62.94 240 ASN A O 1
ATOM 1873 N N . ASN A 1 241 ? -2.733 4.640 -4.239 1.00 65.62 241 ASN A N 1
ATOM 1874 C CA . ASN A 1 241 ? -3.507 5.738 -3.646 1.00 65.62 241 ASN A CA 1
ATOM 1875 C C . ASN A 1 241 ? -2.930 6.251 -2.300 1.00 65.62 241 ASN A C 1
ATOM 1877 O O . ASN A 1 241 ? -3.645 6.771 -1.432 1.00 65.62 241 ASN A O 1
ATOM 1881 N N . GLY A 1 242 ? -1.624 6.063 -2.125 1.00 74.69 242 GLY A N 1
ATOM 1882 C CA . GLY A 1 242 ? -0.835 6.393 -0.956 1.00 74.69 242 GLY A CA 1
ATOM 1883 C C . GLY A 1 242 ? -0.171 7.767 -1.027 1.00 74.69 242 GLY A C 1
ATOM 1884 O O . GLY A 1 242 ? -0.144 8.445 -2.052 1.00 74.69 242 GLY A O 1
ATOM 1885 N N . ILE A 1 243 ? 0.375 8.188 0.109 1.00 79.69 243 ILE A N 1
ATOM 1886 C CA . ILE A 1 243 ? 0.971 9.501 0.325 1.00 79.69 243 ILE A CA 1
ATOM 1887 C C . ILE A 1 243 ? 2.475 9.337 0.513 1.00 79.69 243 ILE A C 1
ATOM 1889 O O . ILE A 1 243 ? 2.939 8.618 1.400 1.00 79.69 243 ILE A O 1
ATOM 1893 N N . CYS A 1 244 ? 3.244 10.048 -0.306 1.00 82.38 244 CYS A N 1
ATOM 1894 C CA . CYS A 1 244 ? 4.683 10.147 -0.126 1.00 82.38 244 CYS A CA 1
ATOM 1895 C C . CYS A 1 244 ? 5.037 11.032 1.060 1.00 82.38 244 CYS A C 1
ATOM 1897 O O . CYS A 1 244 ? 4.682 12.207 1.091 1.00 82.38 244 CYS A O 1
ATOM 1899 N N . VAL A 1 245 ? 5.822 10.488 1.981 1.00 83.62 245 VAL A N 1
ATOM 1900 C CA . VAL A 1 245 ? 6.324 11.199 3.156 1.00 83.62 245 VAL A CA 1
ATOM 1901 C C . VAL A 1 245 ? 7.839 11.067 3.265 1.00 83.62 245 VAL A C 1
ATOM 1903 O O . VAL A 1 245 ? 8.443 10.136 2.736 1.00 83.62 245 VAL A O 1
ATOM 1906 N N . GLU A 1 246 ? 8.492 11.994 3.963 1.00 84.88 246 GLU A N 1
ATOM 1907 C CA . GLU A 1 246 ? 9.920 11.852 4.294 1.00 84.88 246 GLU A CA 1
ATOM 1908 C C . GLU A 1 246 ? 10.151 10.968 5.529 1.00 84.88 246 GLU A C 1
ATOM 1910 O O . GLU A 1 246 ? 11.232 10.391 5.705 1.00 84.88 246 GLU A O 1
ATOM 1915 N N . LYS A 1 247 ? 9.132 10.887 6.390 1.00 87.25 247 LYS A N 1
ATOM 1916 C CA . LYS A 1 247 ? 9.095 10.155 7.656 1.00 87.25 247 LYS A CA 1
ATOM 1917 C C . LYS A 1 247 ? 7.644 9.796 7.979 1.00 87.25 247 LYS A C 1
ATOM 1919 O O . LYS A 1 247 ? 6.738 10.552 7.639 1.00 87.25 247 LYS A O 1
ATOM 1924 N N . CYS A 1 248 ? 7.437 8.670 8.656 1.00 86.44 248 CYS A N 1
ATOM 1925 C CA . CYS A 1 248 ? 6.107 8.269 9.098 1.00 86.44 248 CYS A CA 1
ATOM 1926 C C . CYS A 1 248 ? 5.480 9.266 10.090 1.00 86.44 248 CYS A C 1
ATOM 1928 O O . CYS A 1 248 ? 6.209 9.818 10.925 1.00 86.44 248 CYS A O 1
ATOM 1930 N N . PRO A 1 249 ? 4.151 9.488 10.018 1.00 84.62 249 PRO A N 1
ATOM 1931 C CA . PRO A 1 249 ? 3.427 10.273 11.018 1.00 84.62 249 PRO A CA 1
ATOM 1932 C C . PRO A 1 249 ? 3.540 9.636 12.414 1.00 84.62 249 PRO A C 1
ATOM 1934 O O . PRO A 1 249 ? 3.787 8.441 12.523 1.00 84.62 249 PRO A O 1
ATOM 1937 N N . GLU A 1 250 ? 3.318 10.403 13.488 1.00 80.00 250 GLU A N 1
ATOM 1938 C CA . GLU A 1 250 ? 3.524 9.930 14.877 1.00 80.00 250 GLU A CA 1
ATOM 1939 C C . GLU A 1 250 ? 2.714 8.676 15.255 1.00 80.00 250 GLU A C 1
ATOM 1941 O O . GLU A 1 250 ? 3.148 7.905 16.104 1.00 80.00 250 GLU A O 1
ATOM 1946 N N . ALA A 1 251 ? 1.556 8.455 14.626 1.00 80.12 251 ALA A N 1
ATOM 1947 C CA . ALA A 1 251 ? 0.714 7.280 14.858 1.00 80.12 251 ALA A CA 1
ATOM 1948 C C . ALA A 1 251 ? 1.174 6.019 14.093 1.00 80.12 251 ALA A C 1
ATOM 1950 O O . ALA A 1 251 ? 0.509 4.984 14.164 1.00 80.12 251 ALA A O 1
ATOM 1951 N N . PHE A 1 252 ? 2.274 6.102 13.340 1.00 84.44 252 PHE A N 1
ATOM 1952 C CA . PHE A 1 252 ? 2.746 5.043 12.458 1.00 84.44 252 PHE A CA 1
ATOM 1953 C C . PHE A 1 252 ? 4.226 4.739 12.676 1.00 84.44 252 PHE A C 1
ATOM 1955 O O . PHE A 1 252 ? 5.062 5.632 12.812 1.00 84.44 252 PHE A O 1
ATOM 1962 N N . ASP A 1 253 ? 4.564 3.460 12.575 1.00 85.12 253 ASP A N 1
ATOM 1963 C CA . ASP A 1 253 ? 5.934 2.974 12.611 1.00 85.12 253 ASP A CA 1
ATOM 1964 C C . ASP A 1 253 ? 6.447 2.658 11.209 1.00 85.12 253 ASP A C 1
ATOM 1966 O O . ASP A 1 253 ? 5.712 2.199 10.330 1.00 85.12 253 ASP A O 1
ATOM 1970 N N . THR A 1 254 ? 7.745 2.875 11.002 1.00 86.06 254 THR A N 1
ATOM 1971 C CA . THR A 1 254 ? 8.403 2.524 9.741 1.00 86.06 254 THR A CA 1
ATOM 1972 C C . THR A 1 254 ? 8.530 1.009 9.614 1.00 86.06 254 THR A C 1
ATOM 1974 O O . THR A 1 254 ? 8.996 0.321 10.521 1.00 86.06 254 THR A O 1
ATOM 1977 N N . PHE A 1 255 ? 8.160 0.484 8.454 1.00 81.62 255 PHE A N 1
ATOM 1978 C CA . PHE A 1 255 ? 8.326 -0.909 8.076 1.00 81.62 255 PHE A CA 1
ATOM 1979 C C . PHE A 1 255 ? 9.090 -0.997 6.764 1.00 81.62 255 PHE A C 1
ATOM 1981 O O . PHE A 1 255 ? 8.743 -0.321 5.802 1.00 81.62 255 PHE A O 1
ATOM 1988 N N . THR A 1 256 ? 10.116 -1.846 6.712 1.00 77.31 256 THR A N 1
ATOM 1989 C CA . THR A 1 256 ? 10.834 -2.127 5.463 1.00 77.31 256 THR A CA 1
ATOM 1990 C C . THR A 1 256 ? 10.325 -3.443 4.887 1.00 77.31 256 THR A C 1
ATOM 1992 O O . THR A 1 256 ? 10.470 -4.494 5.510 1.00 77.31 256 THR A O 1
ATOM 1995 N N . THR A 1 257 ? 9.711 -3.366 3.712 1.00 69.31 257 THR A N 1
ATOM 1996 C CA . THR A 1 257 ? 9.235 -4.517 2.932 1.00 69.31 257 THR A CA 1
ATOM 1997 C C . THR A 1 257 ? 10.408 -5.352 2.402 1.00 69.31 257 THR A C 1
ATOM 1999 O O . THR A 1 257 ? 11.558 -4.908 2.394 1.00 69.31 257 THR A O 1
ATOM 2002 N N . GLN A 1 258 ? 10.132 -6.560 1.900 1.00 62.25 258 GLN A N 1
ATOM 2003 C CA . GLN A 1 258 ? 11.166 -7.429 1.311 1.00 62.25 258 GLN A CA 1
ATOM 2004 C C . GLN A 1 258 ? 11.821 -6.826 0.057 1.00 62.25 258 GLN A C 1
ATOM 2006 O O . GLN A 1 258 ? 12.965 -7.145 -0.263 1.00 62.25 258 GLN A O 1
ATOM 2011 N N . THR A 1 259 ? 11.115 -5.936 -0.643 1.00 59.19 259 THR A N 1
ATOM 2012 C CA . THR A 1 259 ? 11.615 -5.205 -1.816 1.00 59.19 259 THR A CA 1
ATOM 2013 C C . THR A 1 259 ? 12.458 -3.979 -1.439 1.00 59.19 259 THR A C 1
ATOM 2015 O O . THR A 1 259 ? 13.008 -3.316 -2.319 1.00 59.19 259 THR A O 1
ATOM 2018 N N . GLY A 1 260 ? 12.605 -3.694 -0.139 1.00 67.25 260 GLY A N 1
ATOM 2019 C CA . GLY A 1 260 ? 13.384 -2.572 0.389 1.00 67.25 260 GLY A CA 1
ATOM 2020 C C . GLY A 1 260 ? 12.602 -1.262 0.512 1.00 67.25 260 GLY A C 1
ATOM 2021 O O . GLY A 1 260 ? 13.167 -0.257 0.938 1.00 67.25 260 GLY A O 1
ATOM 2022 N N . ILE A 1 261 ? 11.309 -1.260 0.175 1.00 71.00 261 ILE A N 1
ATOM 2023 C CA . ILE A 1 261 ? 10.436 -0.087 0.304 1.00 71.00 261 ILE A CA 1
ATOM 2024 C C . ILE A 1 261 ? 10.132 0.138 1.773 1.00 71.00 261 ILE A C 1
ATOM 2026 O O . ILE A 1 261 ? 9.765 -0.803 2.483 1.00 71.00 261 ILE A O 1
ATOM 2030 N N . GLN A 1 262 ? 10.225 1.388 2.205 1.00 83.94 262 GLN A N 1
ATOM 2031 C CA . GLN A 1 262 ? 9.788 1.797 3.525 1.00 83.94 262 GLN A CA 1
ATOM 2032 C C . GLN A 1 262 ? 8.348 2.313 3.464 1.00 83.94 262 GLN A C 1
ATOM 2034 O O . GLN A 1 262 ? 8.063 3.296 2.785 1.00 83.94 262 GLN A O 1
ATOM 2039 N N . VAL A 1 263 ? 7.447 1.654 4.184 1.00 82.44 263 VAL A N 1
ATOM 2040 C CA . VAL A 1 263 ? 6.041 2.051 4.348 1.00 82.44 263 VAL A CA 1
ATOM 2041 C C . VAL A 1 263 ? 5.756 2.336 5.818 1.00 82.44 263 VAL A C 1
ATOM 2043 O O . VAL A 1 263 ? 6.494 1.892 6.699 1.00 82.44 263 VAL A O 1
ATOM 2046 N N . CYS A 1 264 ? 4.700 3.087 6.095 1.00 84.56 264 CYS A N 1
ATOM 2047 C CA . CYS A 1 264 ? 4.276 3.404 7.450 1.00 84.56 264 CYS A CA 1
ATOM 2048 C C . CYS A 1 264 ? 3.059 2.575 7.819 1.00 84.56 264 CYS A C 1
ATOM 2050 O O . CYS A 1 264 ? 2.080 2.537 7.078 1.00 84.56 264 CYS A O 1
ATOM 2052 N N . ILE A 1 265 ? 3.120 1.927 8.974 1.00 82.06 265 ILE A N 1
ATOM 2053 C CA . ILE A 1 265 ? 2.082 1.005 9.435 1.00 82.06 265 ILE A CA 1
ATOM 2054 C C . ILE A 1 265 ? 1.590 1.508 10.786 1.00 82.06 265 ILE A C 1
ATOM 2056 O O . ILE A 1 265 ? 2.439 1.904 11.588 1.00 82.06 265 ILE A O 1
ATOM 2060 N N . PRO A 1 266 ? 0.270 1.541 11.055 1.00 81.94 266 PRO A N 1
ATOM 2061 C CA . PRO A 1 266 ? -0.214 2.089 12.312 1.00 81.94 266 PRO A CA 1
ATOM 2062 C C . PRO A 1 266 ? 0.406 1.341 13.494 1.00 81.94 266 PRO A C 1
ATOM 2064 O O . PRO A 1 266 ? 0.559 0.116 13.450 1.00 81.94 266 PRO A O 1
ATOM 2067 N N . HIS A 1 267 ? 0.790 2.093 14.521 1.00 82.56 267 HIS A N 1
ATOM 2068 C CA . HIS A 1 267 ? 1.417 1.548 15.717 1.00 82.56 267 HIS A CA 1
ATOM 2069 C C . HIS A 1 267 ? 0.487 0.527 16.389 1.00 82.56 267 HIS A C 1
ATOM 2071 O O . HIS A 1 267 ? -0.680 0.838 16.629 1.00 82.56 267 HIS A O 1
ATOM 2077 N N . TYR A 1 268 ? 1.004 -0.659 16.726 1.00 82.56 268 TYR A N 1
ATOM 2078 C CA . TYR A 1 268 ? 0.294 -1.630 17.559 1.00 82.56 268 TYR A CA 1
ATOM 2079 C C . TYR A 1 268 ? 1.229 -2.238 18.610 1.00 82.56 268 TYR A C 1
ATOM 2081 O O . TYR A 1 268 ? 2.335 -2.704 18.321 1.00 82.56 268 TYR A O 1
ATOM 2089 N N . GLY A 1 269 ? 0.750 -2.251 19.853 1.00 84.44 269 GLY A N 1
ATOM 2090 C CA . GLY A 1 269 ? 1.455 -2.808 21.007 1.00 84.44 269 GLY A CA 1
ATOM 2091 C C . GLY A 1 269 ? 0.850 -4.124 21.499 1.00 84.44 269 GLY A C 1
ATOM 2092 O O . GLY A 1 269 ? -0.189 -4.579 21.018 1.00 84.44 269 GLY A O 1
ATOM 2093 N N . GLU A 1 270 ? 1.464 -4.717 22.525 1.00 84.81 270 GLU A N 1
ATOM 2094 C CA . GLU A 1 270 ? 1.007 -5.983 23.125 1.00 84.81 270 GLU A CA 1
ATOM 2095 C C . GLU A 1 270 ? -0.458 -5.932 23.571 1.00 84.81 270 GLU A C 1
ATOM 2097 O O . GLU A 1 270 ? -1.232 -6.836 23.265 1.00 84.81 270 GLU A O 1
ATOM 2102 N N . THR A 1 271 ? -0.859 -4.845 24.237 1.00 85.56 271 THR A N 1
ATOM 2103 C CA . THR A 1 271 ? -2.230 -4.656 24.731 1.00 85.56 271 THR A CA 1
ATOM 2104 C C . THR A 1 271 ? -3.261 -4.704 23.605 1.00 85.56 271 THR A C 1
ATOM 2106 O O . THR A 1 271 ? -4.360 -5.218 23.798 1.00 85.56 271 THR A O 1
ATOM 2109 N N . GLU A 1 272 ? -2.928 -4.171 22.428 1.00 86.94 272 GLU A N 1
ATOM 2110 C CA . GLU A 1 272 ? -3.826 -4.199 21.273 1.00 86.94 272 GLU A CA 1
ATOM 2111 C C . GLU A 1 272 ? -3.907 -5.610 20.680 1.00 86.94 272 GLU A C 1
ATOM 2113 O O . GLU A 1 272 ? -5.004 -6.120 20.451 1.00 86.94 272 GLU A O 1
ATOM 2118 N N . ILE A 1 273 ? -2.764 -6.284 20.520 1.00 85.00 273 ILE A N 1
ATOM 2119 C CA . ILE A 1 273 ? -2.702 -7.677 20.049 1.00 85.00 273 ILE A CA 1
ATOM 2120 C C . ILE A 1 273 ? -3.514 -8.602 20.968 1.00 85.00 273 ILE A C 1
ATOM 2122 O O . ILE A 1 273 ? -4.199 -9.519 20.504 1.00 85.00 273 ILE A O 1
ATOM 2126 N N . GLU A 1 274 ? -3.473 -8.374 22.282 1.00 85.94 274 GLU A N 1
ATOM 2127 C CA . GLU A 1 274 ? -4.241 -9.150 23.255 1.00 85.94 274 GLU A CA 1
ATOM 2128 C C . GLU A 1 274 ? -5.757 -9.015 23.087 1.00 85.94 274 GLU A C 1
ATOM 2130 O O . GLU A 1 274 ? -6.484 -9.971 23.389 1.00 85.94 274 GLU A O 1
ATOM 2135 N N . GLN A 1 275 ? -6.220 -7.872 22.578 1.00 89.50 275 GLN A N 1
ATOM 2136 C CA . GLN A 1 275 ? -7.630 -7.590 22.314 1.00 89.50 275 GLN A CA 1
ATOM 2137 C C . GLN A 1 275 ? -8.127 -8.209 21.006 1.00 89.50 275 GLN A C 1
ATOM 2139 O O . GLN A 1 275 ? -9.338 -8.366 20.837 1.00 89.50 275 GLN A O 1
ATOM 2144 N N . TRP A 1 276 ? -7.233 -8.596 20.090 1.00 88.94 276 TRP A N 1
ATOM 2145 C CA . TRP A 1 276 ? -7.655 -9.242 18.852 1.00 88.94 276 TRP A CA 1
ATOM 2146 C C . TRP A 1 276 ? -8.312 -10.600 19.139 1.00 88.94 276 TRP A C 1
ATOM 2148 O O . TRP A 1 276 ? -7.816 -11.370 19.980 1.00 88.94 276 TRP A O 1
ATOM 2158 N N . PRO A 1 277 ? -9.414 -10.934 18.440 1.00 89.00 277 PRO A N 1
ATOM 2159 C CA . PRO A 1 277 ? -10.068 -12.224 18.596 1.00 89.00 277 PRO A CA 1
ATOM 2160 C C . PRO A 1 277 ? -9.088 -13.362 18.331 1.00 89.00 277 PRO A C 1
ATOM 2162 O O . PRO A 1 277 ? -8.308 -13.308 17.384 1.00 89.00 277 PRO A O 1
ATOM 2165 N N . THR A 1 278 ? -9.121 -14.408 19.149 1.00 88.25 278 THR A N 1
ATOM 2166 C CA . THR A 1 278 ? -8.375 -15.635 18.853 1.00 88.25 278 THR A CA 1
ATOM 2167 C C . THR A 1 278 ? -8.997 -16.340 17.656 1.00 88.25 278 THR A C 1
ATOM 2169 O O . THR A 1 278 ? -10.222 -16.410 17.566 1.00 88.25 278 THR A O 1
ATOM 2172 N N . CYS A 1 279 ? -8.172 -16.912 16.788 1.00 84.25 279 CYS A N 1
ATOM 2173 C CA . CYS A 1 279 ? -8.630 -17.690 15.640 1.00 84.25 279 CYS A CA 1
ATOM 2174 C C . CYS A 1 279 ? -7.996 -19.078 15.621 1.00 84.25 279 CYS A C 1
ATOM 2176 O O . CYS A 1 279 ? -6.922 -19.299 16.185 1.00 84.25 279 CYS A O 1
ATOM 2178 N N . ASP A 1 280 ? -8.678 -20.001 14.950 1.00 81.50 280 ASP A N 1
ATOM 2179 C CA . ASP A 1 280 ? -8.130 -21.290 14.553 1.00 81.50 280 ASP A CA 1
ATOM 2180 C C . ASP A 1 280 ? -7.820 -21.227 13.052 1.00 81.50 280 ASP A C 1
ATOM 2182 O O . ASP A 1 280 ? -8.659 -20.794 12.260 1.00 81.50 280 ASP A O 1
ATOM 2186 N N . LYS A 1 281 ? -6.622 -21.662 12.653 1.00 69.69 281 LYS A N 1
ATOM 2187 C CA . LYS A 1 281 ? -6.192 -21.702 11.246 1.00 69.69 281 LYS A CA 1
ATOM 2188 C C . LYS A 1 281 ? -7.127 -22.515 10.353 1.00 69.69 281 LYS A C 1
ATOM 2190 O O . LYS A 1 281 ? -7.182 -22.268 9.157 1.00 69.69 281 LYS A O 1
ATOM 2195 N N . SER A 1 282 ? -7.842 -23.481 10.926 1.00 68.06 282 SER A N 1
ATOM 2196 C CA . SER A 1 282 ? -8.808 -24.312 10.203 1.00 68.06 282 SER A CA 1
ATOM 2197 C C . SER A 1 282 ? -10.108 -23.584 9.848 1.00 68.06 282 SER A C 1
ATOM 2199 O O . SER A 1 282 ? -10.922 -24.116 9.097 1.00 68.06 282 SER A O 1
ATOM 2201 N N . THR A 1 283 ? -10.320 -22.379 10.383 1.00 61.38 283 THR A N 1
ATOM 2202 C CA . THR A 1 283 ? -11.538 -21.599 10.167 1.00 61.38 283 THR A CA 1
ATOM 2203 C C . THR A 1 283 ? -11.260 -20.407 9.255 1.00 61.38 283 THR A C 1
ATOM 2205 O O . THR A 1 283 ? -10.489 -19.517 9.602 1.00 61.38 283 THR A O 1
ATOM 2208 N N . GLU A 1 284 ? -11.929 -20.345 8.101 1.00 64.50 284 GLU A N 1
ATOM 2209 C CA . GLU A 1 284 ? -11.822 -19.244 7.121 1.00 64.50 284 GLU A CA 1
ATOM 2210 C C . GLU A 1 284 ? -12.518 -17.945 7.577 1.00 64.50 284 GLU A C 1
ATOM 2212 O O . GLU A 1 284 ? -12.903 -17.099 6.776 1.00 64.50 284 GLU A O 1
ATOM 2217 N N . THR A 1 285 ? -12.733 -17.757 8.879 1.00 71.44 285 THR A N 1
ATOM 2218 C CA . THR A 1 285 ? -13.538 -16.636 9.379 1.00 71.44 285 THR A CA 1
ATOM 2219 C C . THR A 1 285 ? -12.798 -15.298 9.373 1.00 71.44 285 THR A C 1
ATOM 2221 O O . THR A 1 285 ? -13.439 -14.259 9.506 1.00 71.44 285 THR A O 1
ATOM 2224 N N . CYS A 1 286 ? -11.462 -15.302 9.286 1.00 77.88 286 CYS A N 1
ATOM 2225 C CA . CYS A 1 286 ? -10.627 -14.097 9.292 1.00 77.88 286 CYS A CA 1
ATOM 2226 C C . CYS A 1 286 ? -9.193 -14.382 8.806 1.00 77.88 286 CYS A C 1
ATOM 2228 O O . CYS A 1 286 ? -8.777 -15.537 8.710 1.00 77.88 286 CYS A O 1
ATOM 2230 N N . LYS A 1 287 ? -8.397 -13.324 8.585 1.00 79.62 287 LYS A N 1
ATOM 2231 C CA . LYS A 1 287 ? -6.948 -13.429 8.342 1.00 79.62 287 LYS A CA 1
ATOM 2232 C C . LYS A 1 287 ? -6.228 -13.843 9.632 1.00 79.62 287 LYS A C 1
ATOM 2234 O O . LYS A 1 287 ? -5.907 -13.011 10.477 1.00 79.62 287 LYS A O 1
ATOM 2239 N N . CYS A 1 288 ? -6.042 -15.146 9.820 1.00 78.88 288 CYS A N 1
ATOM 2240 C CA . CYS A 1 288 ? -5.521 -15.725 11.054 1.00 78.88 288 CYS A CA 1
ATOM 2241 C C . CYS A 1 288 ? -3.982 -15.783 11.056 1.00 78.88 288 CYS A C 1
ATOM 2243 O O . CYS A 1 288 ? -3.399 -16.569 10.311 1.00 78.88 288 CYS A O 1
ATOM 2245 N N . ALA A 1 289 ? -3.315 -14.997 11.911 1.00 78.12 289 ALA A N 1
ATOM 2246 C CA . ALA A 1 289 ? -1.850 -15.001 12.026 1.00 78.12 289 ALA A CA 1
ATOM 2247 C C . ALA A 1 289 ? -1.365 -14.855 13.477 1.00 78.12 289 ALA A C 1
ATOM 2249 O O . ALA A 1 289 ? -2.144 -14.579 14.394 1.00 78.12 289 ALA A O 1
ATOM 2250 N N . ARG A 1 290 ? -0.063 -15.063 13.693 1.00 77.25 290 ARG A N 1
ATOM 2251 C CA . ARG A 1 290 ? 0.613 -14.797 14.969 1.00 77.25 290 ARG A CA 1
ATOM 2252 C C . ARG A 1 290 ? 1.379 -13.485 14.872 1.00 77.25 290 ARG A C 1
ATOM 2254 O O . ARG A 1 290 ? 2.208 -13.315 13.985 1.00 77.25 290 ARG A O 1
ATOM 2261 N N . ALA A 1 291 ? 1.129 -12.581 15.812 1.00 75.00 291 ALA A N 1
ATOM 2262 C CA . ALA A 1 291 ? 1.952 -11.395 16.001 1.00 75.00 291 ALA A CA 1
ATOM 2263 C C . ALA A 1 291 ? 3.041 -11.715 17.031 1.00 75.00 291 ALA A C 1
ATOM 2265 O O . ALA A 1 291 ? 2.806 -11.626 18.232 1.00 75.00 291 ALA A O 1
ATOM 2266 N N . TYR A 1 292 ? 4.206 -12.151 16.549 1.00 70.69 292 TYR A N 1
ATOM 2267 C CA . TYR A 1 292 ? 5.375 -12.441 17.392 1.00 70.69 292 TYR A CA 1
ATOM 2268 C C . TYR A 1 292 ? 6.099 -11.175 17.861 1.00 70.69 292 TYR A C 1
ATOM 2270 O O . TYR A 1 292 ? 6.969 -11.238 18.722 1.00 70.69 292 TYR A O 1
ATOM 2278 N N . GLU A 1 293 ? 5.751 -10.030 17.281 1.00 73.12 293 GLU A N 1
ATOM 2279 C CA . GLU A 1 293 ? 6.453 -8.775 17.475 1.00 73.12 293 GLU A CA 1
ATOM 2280 C C . GLU A 1 293 ? 5.476 -7.607 17.324 1.00 73.12 293 GLU A C 1
ATOM 2282 O O . GLU A 1 293 ? 4.636 -7.592 16.413 1.00 73.12 293 GLU A O 1
ATOM 2287 N N . THR A 1 294 ? 5.583 -6.634 18.219 1.00 80.12 294 THR A N 1
ATOM 2288 C CA . THR A 1 294 ? 4.909 -5.335 18.116 1.00 80.12 294 THR A CA 1
ATOM 2289 C C . THR A 1 294 ? 5.561 -4.454 17.044 1.00 80.12 294 THR A C 1
ATOM 2291 O O . THR A 1 294 ? 6.579 -4.808 16.440 1.00 80.12 294 THR A O 1
ATOM 2294 N N . THR A 1 295 ? 4.992 -3.282 16.764 1.00 77.31 295 THR A N 1
ATOM 2295 C CA . THR A 1 295 ? 5.622 -2.356 15.813 1.00 77.31 295 THR A CA 1
ATOM 2296 C C . THR A 1 295 ? 6.888 -1.682 16.348 1.00 77.31 295 THR A C 1
ATOM 2298 O O . THR A 1 295 ? 7.733 -1.310 15.535 1.00 77.31 295 THR A O 1
ATOM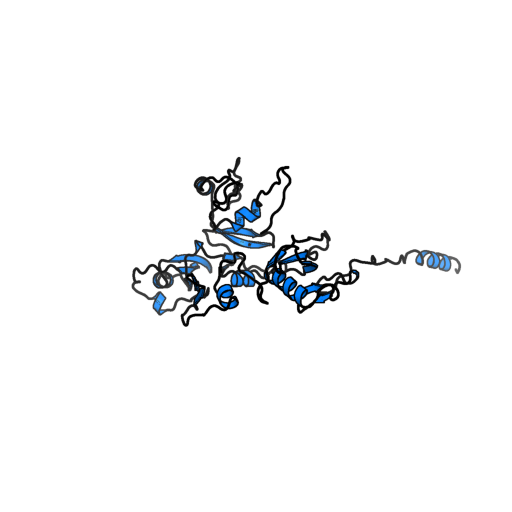 2301 N N . ASP A 1 296 ? 7.067 -1.626 17.673 1.00 76.56 296 ASP A N 1
ATOM 2302 C CA . ASP A 1 296 ? 8.277 -1.178 18.386 1.00 76.56 296 ASP A CA 1
ATOM 2303 C C . ASP A 1 296 ? 9.307 -2.299 18.635 1.00 76.56 296 ASP A C 1
ATOM 2305 O O . ASP A 1 296 ? 10.168 -2.188 19.506 1.00 76.56 296 ASP A O 1
ATOM 2309 N N . GLU A 1 297 ? 9.229 -3.380 17.857 1.00 76.50 297 GLU A N 1
ATOM 2310 C CA . GLU A 1 297 ? 10.177 -4.504 17.852 1.00 76.50 297 GLU A CA 1
ATOM 2311 C C . GLU A 1 297 ? 10.242 -5.317 19.158 1.00 76.50 297 GLU A C 1
ATOM 2313 O O . GLU A 1 297 ? 11.194 -6.063 19.419 1.00 76.50 297 GLU A O 1
ATOM 2318 N N . LYS A 1 298 ? 9.204 -5.222 19.997 1.00 79.62 298 LYS A N 1
ATOM 2319 C CA . LYS A 1 298 ? 9.097 -6.018 21.217 1.00 79.62 298 LYS A CA 1
ATOM 2320 C C . LYS A 1 298 ? 8.589 -7.417 20.887 1.00 79.62 298 LYS A C 1
ATOM 2322 O O . LYS A 1 298 ? 7.502 -7.584 20.340 1.00 79.62 298 LYS A O 1
ATOM 2327 N N . GLN A 1 299 ? 9.377 -8.424 21.252 1.00 80.62 299 GLN A N 1
ATOM 2328 C CA . GLN A 1 299 ? 9.017 -9.832 21.085 1.00 80.62 299 GLN A CA 1
ATOM 2329 C C . GLN A 1 299 ? 7.909 -10.239 22.062 1.00 80.62 299 GLN A C 1
ATOM 2331 O O . GLN A 1 299 ? 7.965 -9.901 23.245 1.00 80.62 299 GLN A O 1
ATOM 2336 N N . ILE A 1 300 ? 6.936 -10.999 21.564 1.00 77.94 300 ILE A N 1
ATOM 2337 C CA . ILE A 1 300 ? 5.829 -11.557 22.341 1.00 77.94 300 ILE A CA 1
ATOM 2338 C C . ILE A 1 300 ? 6.045 -13.060 22.474 1.00 77.94 300 ILE A C 1
ATOM 2340 O O . ILE A 1 300 ? 5.794 -13.831 21.542 1.00 77.94 300 ILE A O 1
ATOM 2344 N N . ASP A 1 301 ? 6.490 -13.473 23.657 1.00 74.00 301 ASP A N 1
ATOM 2345 C CA . ASP A 1 301 ? 6.621 -14.886 23.999 1.00 74.00 301 ASP A CA 1
ATOM 2346 C C . ASP A 1 301 ? 5.244 -15.578 23.937 1.00 74.00 301 ASP A C 1
ATOM 2348 O O . ASP A 1 301 ? 4.222 -15.021 24.345 1.00 74.00 301 ASP A O 1
ATOM 2352 N N . ASP A 1 302 ? 5.204 -16.805 23.407 1.00 76.56 302 ASP A N 1
ATOM 2353 C CA . ASP A 1 302 ? 3.987 -17.624 23.280 1.00 76.56 302 ASP A CA 1
ATOM 2354 C C . ASP A 1 302 ? 2.834 -16.978 22.472 1.00 76.56 302 ASP A C 1
ATOM 2356 O O . ASP A 1 302 ? 1.648 -17.191 22.764 1.00 76.56 302 ASP A O 1
ATOM 2360 N N . ALA A 1 303 ? 3.164 -16.212 21.423 1.00 77.69 303 ALA A N 1
ATOM 2361 C CA . ALA A 1 303 ? 2.185 -15.565 20.548 1.00 77.69 303 ALA A CA 1
ATOM 2362 C C . ALA A 1 303 ? 1.084 -16.533 20.056 1.00 77.69 303 ALA A C 1
ATOM 2364 O O . ALA A 1 303 ? 1.330 -17.565 19.417 1.00 77.69 303 ALA A O 1
ATOM 2365 N N . LYS A 1 304 ? -0.172 -16.180 20.348 1.00 82.94 304 LYS A N 1
ATOM 2366 C CA . LYS A 1 304 ? -1.365 -16.947 19.955 1.00 82.94 304 LYS A CA 1
ATOM 2367 C C . LYS A 1 304 ? -1.834 -16.547 18.559 1.00 82.94 304 LYS A C 1
ATOM 2369 O O . LYS A 1 304 ? -1.596 -15.425 18.121 1.00 82.94 304 LYS A O 1
ATOM 2374 N N . TYR A 1 305 ? -2.546 -17.450 17.886 1.00 83.69 305 TYR A N 1
ATOM 2375 C CA . TYR A 1 305 ? -3.240 -17.122 16.641 1.00 83.69 305 TYR A CA 1
ATOM 2376 C C . TYR A 1 305 ? -4.388 -16.149 16.910 1.00 83.69 305 TYR A C 1
ATOM 2378 O O . TYR A 1 305 ? -5.225 -16.381 17.791 1.00 83.69 305 TYR A O 1
ATOM 2386 N N . ARG A 1 306 ? -4.401 -15.048 16.161 1.00 85.94 306 ARG A N 1
ATOM 2387 C CA . ARG A 1 306 ? -5.357 -13.949 16.291 1.00 85.94 306 ARG A CA 1
ATOM 2388 C C . ARG A 1 306 ? -5.889 -13.563 14.912 1.00 85.94 306 ARG A C 1
ATOM 2390 O O . ARG A 1 306 ? -5.156 -13.622 13.925 1.00 85.94 306 ARG A O 1
ATOM 2397 N N . CYS A 1 307 ? -7.153 -13.160 14.849 1.00 84.56 307 CYS A N 1
ATOM 2398 C CA . CYS A 1 307 ? -7.710 -12.506 13.675 1.00 84.56 307 CYS A CA 1
ATOM 2399 C C . CYS A 1 307 ? -7.029 -11.152 13.516 1.00 84.56 307 CYS A C 1
ATOM 2401 O O . CYS A 1 307 ? -7.275 -10.243 14.309 1.00 84.56 307 CYS A O 1
ATOM 2403 N N . VAL A 1 308 ? -6.170 -11.038 12.510 1.00 83.06 308 VAL A N 1
ATOM 2404 C CA . VAL A 1 308 ? -5.432 -9.817 12.221 1.00 83.06 308 VAL A CA 1
ATOM 2405 C C . VAL A 1 308 ? -6.377 -8.813 11.562 1.00 83.06 308 VAL A C 1
ATOM 2407 O O . VAL A 1 308 ? -6.983 -9.141 10.538 1.00 83.06 308 VAL A O 1
ATOM 2410 N N . PRO A 1 309 ? -6.525 -7.599 12.122 1.00 81.38 309 PRO A N 1
ATOM 2411 C CA . PRO A 1 309 ? -7.209 -6.507 11.443 1.00 81.38 309 PRO A CA 1
ATOM 2412 C C . PRO A 1 309 ? -6.635 -6.262 10.046 1.00 81.38 309 PRO A C 1
ATOM 2414 O O . PRO A 1 309 ? -5.421 -6.307 9.860 1.00 81.38 309 PRO A O 1
ATOM 2417 N N . GLU A 1 310 ? -7.494 -5.939 9.080 1.00 72.50 310 GLU A N 1
ATOM 2418 C CA . GLU A 1 310 ? -7.097 -5.749 7.678 1.00 72.50 310 GLU A CA 1
ATOM 2419 C C . GLU A 1 310 ? -5.921 -4.772 7.528 1.00 72.50 310 GLU A C 1
ATOM 2421 O O . GLU A 1 310 ? -4.937 -5.094 6.862 1.00 72.50 310 GLU A O 1
ATOM 2426 N N . LYS A 1 311 ? -5.959 -3.661 8.278 1.00 67.81 311 LYS A N 1
ATOM 2427 C CA . LYS A 1 311 ? -4.908 -2.630 8.350 1.00 67.81 311 LYS A CA 1
ATOM 2428 C C . LYS A 1 311 ? -3.516 -3.121 8.777 1.00 67.81 311 LYS A C 1
ATOM 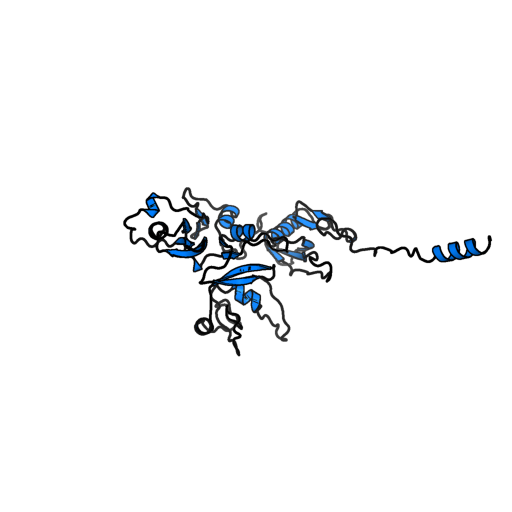2430 O O . LYS A 1 311 ? -2.534 -2.416 8.584 1.00 67.81 311 LYS A O 1
ATOM 2435 N N . TYR A 1 312 ? -3.416 -4.304 9.380 1.00 73.69 312 TYR A N 1
ATOM 2436 C CA . TYR A 1 312 ? -2.148 -4.916 9.799 1.00 73.69 312 TYR A CA 1
ATOM 2437 C C . TYR A 1 312 ? -1.805 -6.168 9.000 1.00 73.69 312 TYR A C 1
ATOM 2439 O O . TYR A 1 312 ? -0.731 -6.745 9.193 1.00 73.69 312 TYR A O 1
ATOM 2447 N N . SER A 1 313 ? -2.730 -6.614 8.146 1.00 63.34 313 SER A N 1
ATOM 2448 C CA . SER A 1 313 ? -2.636 -7.907 7.489 1.00 63.34 313 SER A CA 1
ATOM 2449 C C . SER A 1 313 ? -1.409 -7.986 6.597 1.00 63.34 313 SER A C 1
ATOM 2451 O O . SER A 1 313 ? -0.675 -8.957 6.706 1.00 63.34 313 SER A O 1
ATOM 2453 N N . GLU A 1 314 ? -1.090 -6.935 5.846 1.00 57.03 314 GLU A N 1
ATOM 2454 C CA . GLU A 1 314 ? 0.133 -6.888 5.047 1.00 57.03 314 GLU A CA 1
ATOM 2455 C C . GLU A 1 314 ? 1.376 -7.088 5.931 1.00 57.03 314 GLU A C 1
ATOM 2457 O O . GLU A 1 314 ? 2.079 -8.083 5.778 1.00 57.03 314 GLU A O 1
ATOM 2462 N N . ARG A 1 315 ? 1.614 -6.247 6.951 1.00 62.81 315 ARG A N 1
ATOM 2463 C CA . ARG A 1 315 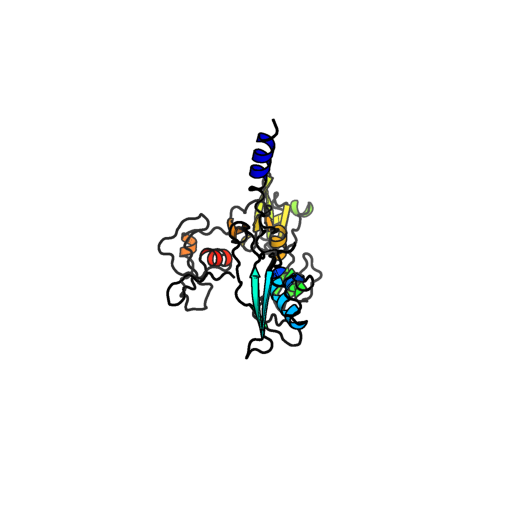? 2.803 -6.369 7.827 1.00 62.81 315 ARG A CA 1
ATOM 2464 C C . ARG A 1 315 ? 2.959 -7.761 8.434 1.00 62.81 315 ARG A C 1
ATOM 2466 O O . ARG A 1 315 ? 4.049 -8.334 8.411 1.00 62.81 315 ARG A O 1
ATOM 2473 N N . LEU A 1 316 ? 1.889 -8.267 9.043 1.00 61.22 316 LEU A N 1
ATOM 2474 C CA . LEU A 1 316 ? 1.938 -9.480 9.853 1.00 61.22 316 LEU A CA 1
ATOM 2475 C C . LEU A 1 316 ? 1.962 -10.745 8.999 1.00 61.22 316 LEU A C 1
ATOM 2477 O O . LEU A 1 316 ? 2.636 -11.700 9.379 1.00 61.22 316 LEU A O 1
ATOM 2481 N N . LEU A 1 317 ? 1.310 -10.740 7.834 1.00 53.94 317 LEU A N 1
ATOM 2482 C CA . LEU A 1 317 ? 1.419 -11.834 6.869 1.00 53.94 317 LEU A CA 1
ATOM 2483 C C . LEU A 1 317 ? 2.801 -11.839 6.194 1.00 53.94 317 LEU A C 1
ATOM 2485 O O . LEU A 1 317 ? 3.354 -12.914 5.974 1.00 53.94 317 LEU A O 1
ATOM 2489 N N . PHE A 1 318 ? 3.411 -10.669 5.956 1.00 48.97 318 PHE A N 1
ATOM 2490 C CA . PHE A 1 318 ? 4.748 -10.567 5.358 1.00 48.97 318 PHE A CA 1
ATOM 2491 C C . PHE A 1 318 ? 5.901 -10.911 6.317 1.00 48.97 318 PHE A C 1
ATOM 2493 O O . PHE A 1 318 ? 6.877 -11.520 5.877 1.00 48.97 318 PHE A O 1
ATOM 2500 N N . ARG A 1 319 ? 5.832 -10.537 7.609 1.00 50.22 319 ARG A N 1
ATOM 2501 C CA . ARG A 1 319 ? 6.871 -10.883 8.612 1.00 50.22 319 ARG A CA 1
ATOM 2502 C C . ARG A 1 319 ? 6.667 -12.248 9.259 1.00 50.22 319 ARG A C 1
ATOM 2504 O O . ARG A 1 319 ? 7.651 -12.925 9.537 1.00 50.22 319 ARG A O 1
ATOM 2511 N N . GLY A 1 320 ? 5.421 -12.645 9.515 1.00 39.84 320 GLY A N 1
ATOM 2512 C CA . GLY A 1 320 ? 5.128 -13.952 10.100 1.00 39.84 320 GLY A CA 1
ATOM 2513 C C . GLY A 1 320 ? 5.298 -15.099 9.108 1.00 39.84 320 GLY A C 1
ATOM 2514 O O . GLY A 1 320 ? 5.339 -16.254 9.521 1.00 39.84 320 GLY A O 1
ATOM 2515 N N . GLY A 1 321 ? 5.334 -14.786 7.805 1.00 36.00 321 GLY A N 1
ATOM 2516 C CA . GLY A 1 321 ? 4.805 -15.703 6.810 1.00 36.00 321 GLY A CA 1
ATOM 2517 C C . GLY A 1 321 ? 3.327 -15.977 7.110 1.00 36.00 321 GLY A C 1
ATOM 2518 O O . GLY A 1 321 ? 2.856 -15.973 8.252 1.00 36.00 321 GLY A O 1
ATOM 2519 N N . LEU A 1 322 ? 2.549 -16.338 6.104 1.00 35.00 322 LEU A N 1
ATOM 2520 C CA . LEU A 1 322 ? 1.595 -17.394 6.410 1.00 35.00 322 LEU A CA 1
ATOM 2521 C C . LEU A 1 322 ? 2.456 -18.555 6.912 1.00 35.00 322 LEU A C 1
ATOM 2523 O O . LEU A 1 322 ? 3.229 -19.104 6.136 1.00 35.00 322 LEU A O 1
ATOM 2527 N N . ASP A 1 323 ? 2.390 -18.888 8.202 1.00 39.34 323 ASP A N 1
ATOM 2528 C CA . ASP A 1 323 ? 2.900 -20.155 8.726 1.00 39.34 323 ASP A CA 1
ATOM 2529 C C . ASP A 1 323 ? 2.097 -21.294 8.041 1.00 39.34 323 ASP A C 1
ATOM 2531 O O . ASP A 1 323 ? 1.324 -21.996 8.691 1.00 39.34 323 ASP A O 1
ATOM 2535 N N . SER A 1 324 ? 2.200 -21.489 6.727 1.00 35.84 324 SER A N 1
ATOM 2536 C CA . SER A 1 324 ? 1.956 -22.776 6.093 1.00 35.84 324 SER A CA 1
ATOM 2537 C C . SER A 1 324 ? 3.229 -23.583 6.287 1.00 35.84 324 SER A C 1
ATOM 2539 O O . SER A 1 324 ? 4.014 -23.808 5.374 1.00 35.84 324 SER A O 1
ATOM 2541 N N . LEU A 1 325 ? 3.470 -23.996 7.526 1.00 40.09 325 LEU A N 1
ATOM 2542 C CA . LEU A 1 325 ? 4.188 -25.241 7.705 1.00 40.09 325 LEU A CA 1
ATOM 2543 C C . LEU A 1 325 ? 3.275 -26.316 7.115 1.00 40.09 325 LEU A C 1
ATOM 2545 O O . LEU A 1 325 ? 2.087 -26.361 7.453 1.00 40.09 325 LEU A O 1
ATOM 2549 N N . ASP A 1 326 ? 3.794 -27.116 6.192 1.00 40.66 326 ASP A N 1
ATOM 2550 C CA . ASP A 1 326 ? 3.104 -28.337 5.792 1.00 40.66 326 ASP A CA 1
ATOM 2551 C C . ASP A 1 326 ? 2.882 -29.244 7.020 1.00 40.66 326 ASP A C 1
ATOM 2553 O O . ASP A 1 326 ? 3.362 -28.979 8.129 1.00 40.66 326 ASP A O 1
ATOM 2557 N N . GLU A 1 327 ? 2.144 -30.341 6.849 1.00 38.62 327 GLU A N 1
ATOM 2558 C CA . GLU A 1 327 ? 1.895 -31.311 7.927 1.00 38.62 327 GLU A CA 1
ATOM 2559 C C . GLU A 1 327 ? 3.190 -31.897 8.544 1.00 38.62 327 GLU A C 1
ATOM 2561 O O . GLU A 1 327 ? 3.117 -32.616 9.543 1.00 38.62 327 GLU A O 1
ATOM 2566 N N . GLN A 1 328 ? 4.371 -31.606 7.978 1.00 37.19 328 GLN A N 1
ATOM 2567 C CA . GLN A 1 328 ? 5.679 -32.061 8.442 1.00 37.19 328 GLN A CA 1
ATOM 2568 C C . GLN A 1 328 ? 6.540 -30.974 9.111 1.00 37.19 328 GLN A C 1
ATOM 2570 O O . GLN A 1 328 ? 7.591 -31.309 9.661 1.00 37.19 328 GLN A O 1
ATOM 2575 N N . GLY A 1 329 ? 6.095 -29.715 9.174 1.00 34.16 329 GLY A N 1
ATOM 2576 C CA . GLY A 1 329 ? 6.795 -28.676 9.931 1.00 34.16 329 GLY A CA 1
ATOM 2577 C C . GLY A 1 329 ? 7.939 -27.981 9.186 1.00 34.16 329 GLY A C 1
ATOM 2578 O O . GLY A 1 329 ? 8.762 -27.345 9.847 1.00 34.16 329 GLY A O 1
ATOM 2579 N N . GLU A 1 330 ? 8.011 -28.068 7.854 1.00 34.16 330 GLU A N 1
ATOM 2580 C CA . GLU A 1 330 ? 8.991 -27.300 7.072 1.00 34.16 330 GLU A CA 1
ATOM 2581 C C . GLU A 1 330 ? 8.422 -25.957 6.580 1.00 34.16 330 GLU A C 1
ATOM 2583 O O . GLU A 1 330 ? 7.262 -25.841 6.186 1.00 34.16 330 GLU A O 1
ATOM 2588 N N . GLN A 1 331 ? 9.257 -24.910 6.648 1.00 32.41 331 GLN A N 1
ATOM 2589 C CA . GLN A 1 331 ? 8.922 -23.536 6.261 1.00 32.41 331 GLN A CA 1
ATOM 2590 C C . GLN A 1 331 ? 8.554 -23.455 4.777 1.00 32.41 331 GLN A C 1
ATOM 2592 O O . GLN A 1 331 ? 9.439 -23.473 3.922 1.00 32.41 331 GLN A O 1
ATOM 2597 N N . SER A 1 332 ? 7.272 -23.258 4.459 1.00 29.48 332 SER A N 1
ATOM 2598 C CA . SER A 1 332 ? 6.896 -22.713 3.156 1.00 29.48 332 SER A CA 1
ATOM 2599 C C . SER A 1 332 ? 6.686 -21.205 3.284 1.00 29.48 332 SER A C 1
ATOM 2601 O O . SER A 1 332 ? 5.752 -20.714 3.912 1.00 29.48 332 SER A O 1
ATOM 2603 N N . VAL A 1 333 ? 7.623 -20.451 2.717 1.00 27.58 333 VAL A N 1
ATOM 2604 C CA . VAL A 1 333 ? 7.541 -18.994 2.607 1.00 27.58 333 VAL A CA 1
ATOM 2605 C C . VAL A 1 333 ? 6.526 -18.687 1.502 1.00 27.58 333 VAL A C 1
ATOM 2607 O O . VAL A 1 333 ? 6.841 -18.732 0.314 1.00 27.58 333 VAL A O 1
ATOM 2610 N N . MET A 1 334 ? 5.270 -18.468 1.889 1.00 27.12 334 MET A N 1
ATOM 2611 C CA . MET A 1 334 ? 4.237 -17.892 1.025 1.00 27.12 334 MET A CA 1
ATOM 2612 C C . MET A 1 334 ? 4.431 -16.372 1.018 1.00 27.12 334 MET A C 1
ATOM 2614 O O . MET A 1 334 ? 4.292 -15.731 2.057 1.00 27.12 334 MET A O 1
ATOM 2618 N N . ILE A 1 335 ? 4.787 -15.816 -0.137 1.00 27.81 335 ILE A N 1
ATOM 2619 C CA . ILE A 1 335 ? 4.827 -14.372 -0.394 1.00 27.81 335 ILE A CA 1
ATOM 2620 C C . ILE A 1 335 ? 3.585 -14.091 -1.239 1.00 27.81 335 ILE A C 1
ATOM 2622 O O . ILE A 1 335 ? 3.447 -14.694 -2.305 1.00 27.81 335 ILE A O 1
ATOM 2626 N N . ALA A 1 336 ? 2.666 -13.288 -0.700 1.00 30.48 336 ALA A N 1
ATOM 2627 C CA . ALA A 1 336 ? 1.577 -12.677 -1.458 1.00 30.48 336 ALA A CA 1
ATOM 2628 C C . ALA A 1 336 ? 2.105 -11.433 -2.178 1.00 30.48 336 ALA A C 1
ATOM 2630 O O . ALA A 1 336 ? 3.005 -10.778 -1.607 1.00 30.48 336 ALA A O 1
#

Sequence (336 aa):
MKIHIISIILLAIVLTGCQQKPIGGDRDENGCLAPAGYSWDNDVGACTRSWELDAHEKEVAKTVLVVQSYSSFTIVSVEKIENCEDCYDVTLQRNPIDEETKKEIYLKPYVVPYREGRIDHSYDDKITGFDECIAAGYPVMESYPRQCRAGDTTFTEAATIFCTDEQRQAEGCDMEYNPVCGEILLNTGETTYMTFDDSCSACSAMKSIAYSPGICEDRLFVICKETITGFDPKEYAQSNNGICVEKCPEAFDTFTTQTGIQVCIPHYGETEIEQWPTCDKSTETCKCARAYETTDEKQIDDAKYRCVPEKYSERLLFRGGLDSLDEQGEQSVMIA

Secondary structure (DSSP, 8-state):
--HHHHHHHHHHTTS-------SS--B-TT--BGGGT-EEETTTTEEE-TTT--HHHHHHHHHHHHTSTT--EEEEEEEEPTTSTTEEEEEEEEPPS-TTT---EEPPPEEEEEETTEE-TTTT----SHHHHHHTTPPEES-SS-EEEETTEEEE----EEPPHHHHT-S--------EEEEEE-TTS-EEEEEESSHHHHHHSTTEEEEEES-GGGS-EEE-SPPTTS--HHHHHHHTT-EEESS--TTEEEEE-TTS-EEEEE---HHHHHHSPB--TT-TTS-EEE--B-TT--B-TTPPEEE--HHHHHHHHHHH-EEEE-TT--EEEE--

pLDDT: mean 71.49, std 15.78, range [27.12, 92.88]